Protein AF-A0A225UAW5-F1 (afdb_monomer)

Secondary structure (DSSP, 8-state):
--HHHHHHHHHHHHHHHHHHHHHHHHHTTS-B-EEEEEEEETTEEEEEEEB-SSGGG---TT-EEEEE-TTT-SS--EEEEB-S-TTT-SSEEEEEEE--SHHHHHHHHHHHHHHHTTEEPPBEEEEEES---GGGGG-SEEEEEEEGGGGHHHHHHHHHHHHHHHTT----SEEEEEEEES-HHHHHHHHHHHHHHHHH-TT-SSEEEEEEE-SPPPHHHHHSPP-HHHHTT---TT--EE-TTT-SSPPB-B--TT-SHHHHHHHHHHHHHHHHHHHHHHHHGGG--

InterPro domains:
  IPR000778 Cytochrome b245, heavy chain [PR00466] (121-134)
  IPR000778 Cytochrome b245, heavy chain [PR00466] (144-161)
  IPR013112 FAD-binding 8 [PF08022] (34-131)
  IPR013121 Ferric reductase, NAD binding domain [PF08030] (139-229)
  IPR017927 FAD-binding domain, ferredoxin reductase-type [PS51384] (27-135)
  IPR017938 Riboflavin synthase-like beta-barrel [SSF63380] (32-110)
  IPR039261 Ferredoxin-NADP reductase (FNR), nucleotide-binding domain [G3DSA:3.40.50.80] (123-269)
  IPR039261 Ferredoxin-NADP reductase (FNR), nucleotide-binding domain [SSF52343] (137-222)
  IPR050369 Respiratory burst oxidase/Ferric reductase [PTHR11972] (2-221)

Nearest PDB structures (foldseek):
  8cap-assembly4_E  TM=7.754E-01  e=1.809E-13  Cylindrospermum stagnale
  2ok7-assembly1_B  TM=6.925E-01  e=7.237E-08  Plasmodium falciparum 3D7
  2ok7-assembly1_A  TM=6.548E-01  e=4.300E-08  Plasmodium falciparum 3D7
  3jqp-assembly4_A  TM=7.042E-01  e=9.665E-08  Plasmodium falciparum
  3jqp-assembly5_C  TM=6.847E-01  e=2.901E-07  Plasmodium falciparum

Sequence (289 aa):
MHYNPILSWIFPSVMLYTISRAISSSNGLTPISVRECTTLSNDVVKVVLSRSTAPAGNYKVGQFVYLNVPAISKLQWHAFTIASSPRNSPDTLTILLKSLGDWTEELVRYSDDCKTKSVLPVMYMDGYYGASLEMYEEYSTICLVGGGIGVTPLLSILQDLVARIWSGEPPRQKVYFIFSFRELSLLEEIHPVLMQIKEIDPHEEYFSLHFSLTRVPTKEMLDQPIDRERITGKTEALATKYDSKVTSRTPRSFTEPLRTRTSKVVMFGASFLVTLIVVVLVKYGNKSA

Foldseek 3Di:
DPPVVVLVVCLVVLLVVLLVCLLQVVQQPFWWDWQDWDDLDLWKIKTKTWADLPPQRDDAQFWWKWKDFVVLPPPDTDIFTWQAACLLPRTITMTMGTHDDDSSNVSSVVSVVCVVVLADGTMGIGDGDDDHPCCVVVDQEDEAAAEASRCRSVNNVLNVLLSCVVVVDDQRHAYHYAYEYADVSVVLQCVLSVVSVCVSCVPSPRYHYHYHHPHDDDPVSVPDDRPVCVSVPVHPNRHPHHPVVRDPHDHDHRGSPQPDPVSSVVSSVVSSVVSVVVSCCVVCVVVPD

Solvent-accessible surface area (backbone atoms only — not comparable to full-atom values): 16017 Å² total; per-residue (Å²): 139,71,66,71,66,51,52,66,67,46,45,63,57,52,40,52,48,49,39,51,49,52,55,51,52,62,34,55,69,53,39,34,29,64,78,43,64,45,70,63,46,100,46,32,37,40,38,30,37,33,27,29,75,51,80,53,31,64,68,54,38,42,20,27,33,31,42,28,39,57,91,83,33,81,82,57,69,47,79,44,44,30,27,43,15,55,78,63,32,60,48,43,46,32,35,65,46,63,49,83,47,72,72,42,47,50,48,52,56,51,36,53,52,26,57,77,68,43,32,35,74,64,33,27,49,38,60,83,38,77,67,66,52,65,69,64,74,81,43,62,61,50,75,46,79,25,51,54,73,64,29,31,38,53,43,3,48,52,38,34,55,51,40,42,40,77,72,70,44,77,90,74,46,37,37,37,39,38,42,36,34,64,58,67,49,60,54,57,69,46,42,58,59,53,52,54,47,46,71,77,38,76,81,49,83,39,55,46,81,44,79,42,77,78,45,88,78,53,69,70,68,70,69,52,76,80,64,59,53,63,61,70,65,50,67,86,81,68,43,89,43,61,54,66,90,79,51,92,69,76,57,36,57,38,54,41,81,60,73,49,72,64,53,42,50,51,51,50,52,51,36,48,50,52,47,50,50,53,50,49,44,69,72,54,59,76,74,80,122

Radius of gyration: 22.89 Å; Cα contacts (8 Å, |Δi|>4): 471; chains: 1; bounding box: 46×49×73 Å

Mean predicted aligned error: 8.05 Å

Organism: NCBI:txid4795

pLDDT: mean 85.58, std 10.63, range [39.78, 96.94]

Structure (mmCIF, N/CA/C/O backbone):
data_AF-A0A225UAW5-F1
#
_entry.id   AF-A0A225UAW5-F1
#
loop_
_atom_site.group_PDB
_atom_site.id
_atom_site.type_symbol
_atom_site.label_atom_id
_atom_site.label_alt_id
_atom_site.label_comp_id
_atom_site.label_asym_id
_atom_site.label_entity_id
_atom_site.label_seq_id
_atom_site.pdbx_PDB_ins_code
_atom_site.Cartn_x
_atom_site.Cartn_y
_atom_site.Cartn_z
_atom_site.occupancy
_atom_site.B_iso_or_equiv
_atom_site.auth_seq_id
_atom_site.auth_comp_id
_atom_site.auth_asym_id
_atom_site.auth_atom_id
_atom_site.pdbx_PDB_model_num
ATOM 1 N N . MET A 1 1 ? 7.267 13.941 -49.027 1.00 50.69 1 MET A N 1
ATOM 2 C CA . MET A 1 1 ? 7.244 15.307 -48.446 1.00 50.69 1 MET A CA 1
ATOM 3 C C . MET A 1 1 ? 6.304 15.472 -47.230 1.00 50.69 1 MET A C 1
ATOM 5 O O . MET A 1 1 ? 6.091 16.599 -46.808 1.00 50.69 1 MET A O 1
ATOM 9 N N . HIS A 1 2 ? 5.822 14.402 -46.571 1.00 55.50 2 HIS A N 1
ATOM 10 C CA . HIS A 1 2 ? 4.878 14.511 -45.432 1.00 55.50 2 HIS A CA 1
ATOM 11 C C . HIS A 1 2 ? 5.481 14.235 -44.039 1.00 55.50 2 HIS A C 1
ATOM 13 O O . HIS A 1 2 ? 4.753 14.214 -43.054 1.00 55.50 2 HIS A O 1
ATOM 19 N N . TYR A 1 3 ? 6.799 14.035 -43.925 1.00 61.75 3 TYR A N 1
ATOM 20 C CA . TYR A 1 3 ? 7.425 13.634 -42.654 1.00 61.75 3 TYR A CA 1
ATOM 21 C C . TYR A 1 3 ? 7.586 14.798 -41.656 1.00 61.75 3 TYR A C 1
ATOM 23 O O . TYR A 1 3 ? 7.443 14.622 -40.450 1.00 61.75 3 TYR A O 1
ATOM 31 N N . ASN A 1 4 ? 7.819 16.018 -42.155 1.00 68.69 4 ASN A N 1
ATOM 32 C CA . ASN A 1 4 ? 8.059 17.193 -41.308 1.00 68.69 4 ASN A CA 1
ATOM 33 C C . ASN A 1 4 ? 6.844 17.630 -40.463 1.00 68.69 4 ASN A C 1
ATOM 35 O O . ASN A 1 4 ? 7.051 17.930 -39.289 1.00 68.69 4 ASN A O 1
ATOM 39 N N . PRO A 1 5 ? 5.599 17.644 -40.986 1.00 77.88 5 PRO A N 1
ATOM 40 C CA . PRO A 1 5 ? 4.424 17.963 -40.172 1.00 77.88 5 PRO A CA 1
ATOM 41 C C . PRO A 1 5 ? 4.166 16.930 -39.069 1.00 77.88 5 PRO A C 1
ATOM 43 O O . PRO A 1 5 ? 3.808 17.300 -37.957 1.00 77.88 5 PRO A O 1
ATOM 46 N N . ILE A 1 6 ? 4.383 15.640 -39.354 1.00 82.31 6 ILE A N 1
ATOM 47 C CA . ILE A 1 6 ? 4.141 14.542 -38.403 1.00 82.31 6 ILE A CA 1
ATOM 48 C C . ILE A 1 6 ? 5.046 14.672 -37.171 1.00 82.31 6 ILE A C 1
ATOM 50 O O . ILE A 1 6 ? 4.579 14.506 -36.045 1.00 82.31 6 ILE A O 1
ATOM 54 N N . LEU A 1 7 ? 6.316 15.044 -37.361 1.00 78.69 7 LEU A N 1
ATOM 55 C CA . LEU A 1 7 ? 7.250 15.267 -36.251 1.00 78.69 7 LEU A CA 1
ATOM 56 C C . LEU A 1 7 ? 6.768 16.363 -35.290 1.00 78.69 7 LEU A C 1
ATOM 58 O O . LEU A 1 7 ? 6.918 16.218 -34.079 1.00 78.69 7 LEU A O 1
ATOM 62 N N . SER A 1 8 ? 6.144 17.425 -35.806 1.00 80.00 8 SER A N 1
ATOM 63 C CA . SER A 1 8 ? 5.579 18.495 -34.977 1.00 80.00 8 SER A CA 1
ATOM 64 C C . SER A 1 8 ? 4.392 18.033 -34.124 1.00 80.00 8 SER A C 1
ATOM 66 O O . SER A 1 8 ? 4.244 18.513 -33.005 1.00 80.00 8 SER A O 1
ATOM 68 N N . TRP A 1 9 ? 3.587 17.080 -34.604 1.00 84.12 9 TRP A N 1
ATOM 69 C CA . TRP A 1 9 ? 2.460 16.512 -33.848 1.00 84.12 9 TRP A CA 1
ATOM 70 C C . TRP A 1 9 ? 2.888 15.458 -32.822 1.00 84.12 9 TRP A C 1
ATOM 72 O O . TRP A 1 9 ? 2.303 15.358 -31.744 1.00 84.12 9 TRP A O 1
ATOM 82 N N . ILE A 1 10 ? 3.921 14.676 -33.137 1.00 85.56 10 ILE A N 1
ATOM 83 C CA . ILE A 1 10 ? 4.429 13.619 -32.253 1.00 85.56 10 ILE A CA 1
ATOM 84 C C . ILE A 1 10 ? 5.279 14.200 -31.116 1.00 85.56 10 ILE A C 1
ATOM 86 O O . ILE A 1 10 ? 5.277 13.650 -30.014 1.00 85.56 10 ILE A O 1
ATOM 90 N N . PHE A 1 11 ? 5.973 15.320 -31.346 1.00 84.12 11 PHE A N 1
ATOM 91 C CA . PHE A 1 11 ? 6.906 15.897 -30.376 1.00 84.12 11 PHE A CA 1
ATOM 92 C C . PHE A 1 11 ? 6.302 16.145 -28.982 1.00 84.12 11 PHE A C 1
ATOM 94 O O . PHE A 1 11 ? 6.891 15.650 -28.020 1.00 84.12 11 PHE A O 1
ATOM 101 N N . PRO A 1 12 ? 5.142 16.817 -28.819 1.00 85.75 12 PRO A N 1
ATOM 102 C CA . PRO A 1 12 ? 4.558 17.023 -27.492 1.00 85.75 12 PRO A CA 1
ATOM 103 C C . PRO A 1 12 ? 4.245 15.706 -26.773 1.00 85.75 12 PRO A C 1
ATOM 105 O O . PRO A 1 12 ? 4.510 15.578 -25.581 1.00 85.75 12 PRO A O 1
ATOM 108 N N . SER A 1 13 ? 3.746 14.705 -27.503 1.00 87.81 13 SER A N 1
ATOM 109 C CA . SER A 1 13 ? 3.404 13.390 -26.948 1.00 87.81 13 SER A CA 1
ATOM 110 C C . SER A 1 13 ? 4.647 12.620 -26.500 1.00 87.81 13 SER A C 1
ATOM 112 O O . SER A 1 13 ? 4.680 12.086 -25.393 1.00 87.81 13 SER A O 1
ATOM 114 N N . VAL A 1 14 ? 5.702 12.609 -27.322 1.00 85.25 14 VAL A N 1
ATOM 115 C CA . VAL A 1 14 ? 6.984 11.979 -26.968 1.00 85.25 14 VAL A CA 1
ATOM 116 C C . VAL A 1 14 ? 7.631 12.703 -25.797 1.00 85.25 14 VAL A C 1
ATOM 118 O O . VAL A 1 14 ? 8.121 12.043 -24.891 1.00 85.25 14 VAL A O 1
ATOM 121 N N . MET A 1 15 ? 7.582 14.034 -25.765 1.00 84.19 15 MET A N 1
ATOM 122 C CA . MET A 1 15 ? 8.111 14.834 -24.660 1.00 84.19 15 MET A CA 1
ATOM 123 C C . MET A 1 15 ? 7.385 14.541 -23.341 1.00 84.19 15 MET A C 1
ATOM 125 O O . MET A 1 15 ? 8.023 14.340 -22.311 1.00 84.19 15 MET A O 1
ATOM 129 N N . LEU A 1 16 ? 6.052 14.479 -23.356 1.00 85.19 16 LEU A N 1
ATOM 130 C CA . LEU A 1 16 ? 5.272 14.116 -22.170 1.00 85.19 16 LEU A CA 1
ATOM 131 C C . LEU A 1 16 ? 5.587 12.689 -21.709 1.00 85.19 16 LEU A C 1
ATOM 133 O O . LEU A 1 16 ? 5.741 12.444 -20.510 1.00 85.19 16 LEU A O 1
ATOM 137 N N . TYR A 1 17 ? 5.740 11.758 -22.651 1.00 84.38 17 TYR A N 1
ATOM 138 C CA . TYR A 1 17 ? 6.109 10.381 -22.348 1.00 84.38 17 TYR A CA 1
ATOM 139 C C . TYR A 1 17 ? 7.523 10.267 -21.763 1.00 84.38 17 TYR A C 1
ATOM 141 O O . TYR A 1 17 ? 7.694 9.610 -20.738 1.00 84.38 17 TYR A O 1
ATOM 149 N N . THR A 1 18 ? 8.532 10.921 -22.349 1.00 82.69 18 THR A N 1
ATOM 150 C CA . THR A 1 18 ? 9.917 10.889 -21.846 1.00 82.69 18 THR A CA 1
ATOM 151 C C . THR A 1 18 ? 10.013 11.506 -20.462 1.00 82.69 18 THR A C 1
ATOM 153 O O . THR A 1 18 ? 10.643 10.914 -19.591 1.00 82.69 18 THR A O 1
ATOM 156 N N . ILE A 1 19 ? 9.324 12.624 -20.218 1.00 82.00 19 ILE A N 1
ATOM 157 C CA . ILE A 1 19 ? 9.215 13.231 -18.887 1.00 82.00 19 ILE A CA 1
ATOM 158 C C . ILE A 1 19 ? 8.578 12.248 -17.896 1.00 82.00 19 ILE A C 1
ATOM 160 O O . ILE A 1 19 ? 9.137 12.006 -16.828 1.00 82.00 19 ILE A O 1
ATOM 164 N N . SER A 1 20 ? 7.437 11.648 -18.247 1.00 79.31 20 SER A N 1
ATOM 165 C CA . SER A 1 20 ? 6.748 10.673 -17.389 1.00 79.31 20 SER A CA 1
ATOM 166 C C . SER A 1 20 ? 7.638 9.470 -17.059 1.00 79.31 20 SER A C 1
ATOM 168 O O . SER A 1 20 ? 7.732 9.066 -15.898 1.00 79.31 20 SER A O 1
ATOM 170 N N . ARG A 1 21 ? 8.336 8.919 -18.060 1.00 80.00 21 ARG A N 1
ATOM 171 C CA . ARG A 1 21 ? 9.266 7.796 -17.882 1.00 80.00 21 ARG A CA 1
ATOM 172 C C . ARG A 1 21 ? 10.494 8.184 -17.071 1.00 80.00 21 ARG A C 1
ATOM 174 O O . ARG A 1 21 ? 10.923 7.385 -16.249 1.00 80.00 21 ARG A O 1
ATOM 181 N N . ALA A 1 22 ? 11.041 9.381 -17.267 1.00 76.56 22 ALA A N 1
ATOM 182 C CA . ALA A 1 22 ? 12.187 9.864 -16.506 1.00 76.56 22 ALA A CA 1
ATOM 183 C C . ALA A 1 22 ? 11.833 10.010 -15.019 1.00 76.56 22 ALA A C 1
ATOM 185 O O . ALA A 1 22 ? 12.584 9.536 -14.173 1.00 76.56 22 ALA A O 1
ATOM 186 N N . ILE A 1 23 ? 10.658 10.572 -14.706 1.00 74.06 23 ILE A N 1
ATOM 187 C CA . ILE A 1 23 ? 10.143 10.678 -13.331 1.00 74.06 23 ILE A CA 1
ATOM 188 C C . ILE A 1 23 ? 10.000 9.293 -12.694 1.00 74.06 23 ILE A C 1
ATOM 190 O O . ILE A 1 23 ? 10.572 9.044 -11.636 1.00 74.06 23 ILE A O 1
ATOM 194 N N . SER A 1 24 ? 9.283 8.380 -13.353 1.00 70.62 24 SER A N 1
ATOM 195 C CA . SER A 1 24 ? 9.051 7.034 -12.813 1.00 70.62 24 SER A CA 1
ATOM 196 C C . SER A 1 24 ? 10.357 6.239 -12.679 1.00 70.62 24 SER A C 1
ATOM 198 O O . SER A 1 24 ? 10.612 5.597 -11.661 1.00 70.62 24 SER A O 1
ATOM 200 N N . SER A 1 25 ? 11.265 6.361 -13.654 1.00 72.44 25 SER A N 1
ATOM 201 C CA . SER A 1 25 ? 12.577 5.717 -13.594 1.00 72.44 25 SER A CA 1
ATOM 202 C C . SER A 1 25 ? 13.436 6.244 -12.452 1.00 72.44 25 SER A C 1
ATOM 204 O O . SER A 1 25 ? 14.174 5.444 -11.890 1.00 72.44 25 SER A O 1
ATOM 206 N N . SER A 1 26 ? 13.375 7.538 -12.111 1.00 70.88 26 SER A N 1
ATOM 207 C CA . SER A 1 26 ? 14.087 8.093 -10.952 1.00 70.88 26 SER A CA 1
ATOM 208 C C . SER A 1 26 ? 13.588 7.501 -9.635 1.00 70.88 26 SER A C 1
ATOM 210 O O . SER A 1 26 ? 14.389 7.270 -8.729 1.00 70.88 26 SER A O 1
ATOM 212 N N . ASN A 1 27 ? 12.291 7.209 -9.550 1.00 67.81 27 ASN A N 1
ATOM 213 C CA . ASN A 1 27 ? 11.655 6.639 -8.365 1.00 67.81 27 ASN A CA 1
ATOM 214 C C . ASN A 1 27 ? 12.004 5.154 -8.182 1.00 67.81 27 ASN A C 1
ATOM 216 O O . ASN A 1 27 ? 12.236 4.709 -7.062 1.00 67.81 27 ASN A O 1
ATOM 220 N N . GLY A 1 28 ? 12.195 4.419 -9.280 1.00 69.94 28 GLY A N 1
ATOM 221 C CA . GLY A 1 28 ? 12.588 3.008 -9.267 1.00 69.94 28 GLY A CA 1
ATOM 222 C C . GLY A 1 28 ? 14.089 2.703 -9.192 1.00 69.94 28 GLY A C 1
ATOM 223 O O . GLY A 1 28 ? 14.484 1.574 -9.476 1.00 69.94 28 GLY A O 1
ATOM 224 N N . LEU A 1 29 ? 14.962 3.659 -8.845 1.00 75.25 29 LEU A N 1
ATOM 225 C CA . LEU A 1 29 ? 16.414 3.404 -8.825 1.00 75.25 29 LEU A CA 1
ATOM 226 C C . LEU A 1 29 ? 16.887 2.659 -7.573 1.00 75.25 29 LEU A C 1
ATOM 228 O O . LEU A 1 29 ? 17.857 1.901 -7.640 1.00 75.25 29 LEU A O 1
ATOM 232 N N . THR A 1 30 ? 16.264 2.871 -6.420 1.00 83.81 30 THR A N 1
ATOM 233 C CA . THR A 1 30 ? 16.745 2.302 -5.153 1.00 83.81 30 THR A CA 1
ATOM 234 C C . THR A 1 30 ? 15.739 1.321 -4.572 1.00 83.81 30 THR A C 1
ATOM 236 O O . THR A 1 30 ? 14.560 1.669 -4.498 1.00 83.81 30 THR A O 1
ATOM 239 N N . PRO A 1 31 ? 16.183 0.131 -4.127 1.00 90.31 31 PRO A N 1
ATOM 240 C CA . PRO A 1 31 ? 15.296 -0.797 -3.447 1.00 90.31 31 PRO A CA 1
ATOM 241 C C . PRO A 1 31 ? 14.812 -0.193 -2.124 1.00 90.31 31 PRO A C 1
ATOM 243 O O . PRO A 1 31 ? 15.568 0.485 -1.416 1.00 90.31 31 PRO A O 1
ATOM 246 N N . ILE A 1 32 ? 13.549 -0.444 -1.799 1.00 91.44 32 ILE A N 1
ATOM 247 C CA . ILE A 1 32 ? 12.929 -0.001 -0.552 1.00 91.44 32 ILE A CA 1
ATOM 248 C C . ILE A 1 32 ? 13.199 -1.015 0.562 1.00 91.44 32 ILE A C 1
ATOM 250 O O . ILE A 1 32 ? 13.245 -2.221 0.327 1.00 91.44 32 ILE A O 1
ATOM 254 N N . SER A 1 33 ? 13.392 -0.524 1.786 1.00 91.38 33 SER A N 1
ATOM 255 C CA . SER A 1 33 ? 13.564 -1.382 2.958 1.00 91.38 33 SER A CA 1
ATOM 256 C C . SER A 1 33 ? 12.230 -2.013 3.369 1.00 91.38 33 SER A C 1
ATOM 258 O O . SER A 1 33 ? 11.321 -1.309 3.821 1.00 91.38 33 SER A O 1
ATOM 260 N N . VAL A 1 34 ? 12.125 -3.332 3.225 1.00 92.25 34 VAL A N 1
ATOM 261 C CA . VAL A 1 34 ? 10.963 -4.135 3.627 1.00 92.25 34 VAL A CA 1
ATOM 262 C C . VAL A 1 34 ? 11.104 -4.480 5.108 1.00 92.25 34 VAL A C 1
ATOM 264 O O . VAL A 1 34 ? 12.149 -4.958 5.540 1.00 92.25 34 VAL A O 1
ATOM 267 N N . ARG A 1 35 ? 10.072 -4.204 5.906 1.00 88.81 35 ARG A N 1
ATOM 268 C CA . ARG A 1 35 ? 10.017 -4.569 7.332 1.00 88.81 35 ARG A CA 1
ATOM 269 C C . ARG A 1 35 ? 9.331 -5.904 7.551 1.00 88.81 35 ARG A C 1
ATOM 271 O O . ARG A 1 35 ? 9.753 -6.665 8.410 1.00 88.81 35 ARG A O 1
ATOM 278 N N . GLU A 1 36 ? 8.295 -6.168 6.768 1.00 88.19 36 GLU A N 1
ATOM 279 C CA . GLU A 1 36 ? 7.489 -7.376 6.864 1.00 88.19 36 GLU A CA 1
ATOM 280 C C . GLU A 1 36 ? 6.934 -7.713 5.476 1.00 88.19 36 GLU A C 1
ATOM 282 O O . GLU A 1 36 ? 6.522 -6.818 4.733 1.00 88.19 36 GLU A O 1
ATOM 287 N N . CYS A 1 37 ? 6.928 -8.995 5.126 1.00 89.81 37 CYS A N 1
ATOM 288 C CA . CYS A 1 37 ? 6.224 -9.524 3.965 1.00 89.81 37 CYS A CA 1
ATOM 289 C C . CYS A 1 37 ? 5.648 -10.881 4.365 1.00 89.81 37 CYS A C 1
ATOM 291 O O . CYS A 1 37 ? 6.388 -11.859 4.462 1.00 89.81 37 CYS A O 1
ATOM 293 N N . THR A 1 38 ? 4.348 -10.913 4.638 1.00 88.00 38 THR A N 1
ATOM 294 C CA . THR A 1 38 ? 3.680 -12.070 5.238 1.00 88.00 38 THR A CA 1
ATOM 295 C C . THR A 1 38 ? 2.417 -12.398 4.460 1.00 88.00 38 THR A C 1
ATOM 297 O O . THR A 1 38 ? 1.591 -11.527 4.183 1.00 88.00 38 THR A O 1
ATOM 300 N N . THR A 1 39 ? 2.234 -13.669 4.131 1.00 89.19 39 THR A N 1
ATOM 301 C CA . THR A 1 39 ? 0.988 -14.212 3.587 1.00 89.19 39 THR A CA 1
ATOM 302 C C . THR A 1 39 ? -0.039 -14.358 4.713 1.00 89.19 39 THR A C 1
ATOM 304 O O . THR A 1 39 ? 0.165 -15.109 5.665 1.00 89.19 39 THR A O 1
ATOM 307 N N . LEU A 1 40 ? -1.140 -13.609 4.632 1.00 85.25 40 LEU A N 1
ATOM 308 C CA . LEU A 1 40 ? -2.232 -13.653 5.613 1.00 85.25 40 LEU A CA 1
ATOM 309 C C . LEU A 1 40 ? -3.187 -14.824 5.347 1.00 85.25 40 LEU A C 1
ATOM 311 O O . LEU A 1 40 ? -3.700 -15.448 6.268 1.00 85.25 40 LEU A O 1
ATOM 315 N N . SER A 1 41 ? -3.435 -15.107 4.073 1.00 83.25 41 SER A N 1
ATOM 316 C CA . SER A 1 41 ? -4.187 -16.262 3.578 1.00 83.25 41 SER A CA 1
ATOM 317 C C . SER A 1 41 ? -3.599 -16.703 2.241 1.00 83.25 41 SER A C 1
ATOM 319 O O . SER A 1 41 ? -2.715 -16.037 1.703 1.00 83.25 41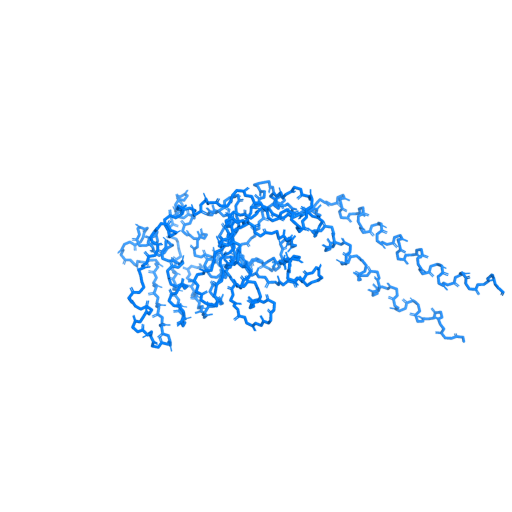 SER A O 1
ATOM 321 N N . ASN A 1 42 ? -4.136 -17.783 1.665 1.00 81.38 42 ASN A N 1
ATOM 322 C CA . ASN A 1 42 ? -3.739 -18.292 0.343 1.00 81.38 42 ASN A CA 1
ATOM 323 C C . ASN A 1 42 ? -3.810 -17.242 -0.784 1.00 81.38 42 ASN A C 1
ATOM 325 O O . ASN A 1 42 ? -3.274 -17.455 -1.865 1.00 81.38 42 ASN A O 1
ATOM 329 N N . ASP A 1 43 ? -4.509 -16.134 -0.560 1.00 88.00 43 ASP A N 1
ATOM 330 C CA . ASP A 1 43 ? -4.804 -15.114 -1.552 1.00 88.00 43 ASP A CA 1
ATOM 331 C C . ASP A 1 43 ? -4.572 -13.679 -1.064 1.00 88.00 43 ASP A C 1
ATOM 333 O O . ASP A 1 43 ? -4.864 -12.755 -1.817 1.00 88.00 43 ASP A O 1
ATOM 337 N N . VAL A 1 44 ? -4.068 -13.451 0.154 1.00 90.62 44 VAL A N 1
ATOM 338 C CA . VAL A 1 44 ? -3.803 -12.098 0.672 1.00 90.62 44 VAL A CA 1
ATOM 339 C C . VAL A 1 44 ? -2.396 -12.019 1.245 1.00 90.62 44 VAL A C 1
ATOM 341 O O . VAL A 1 44 ? -2.007 -12.836 2.077 1.00 90.62 44 VAL A O 1
ATOM 344 N N . VAL A 1 45 ? -1.651 -10.990 0.844 1.00 92.50 45 VAL A N 1
ATOM 345 C CA . VAL A 1 45 ? -0.310 -10.683 1.355 1.00 92.50 45 VAL A CA 1
ATOM 346 C C . VAL A 1 45 ? -0.320 -9.311 2.013 1.00 92.50 45 VAL A C 1
ATOM 348 O O . VAL A 1 45 ? -0.889 -8.347 1.492 1.00 92.50 45 VAL A O 1
ATOM 351 N N . LYS A 1 46 ? 0.344 -9.225 3.159 1.00 93.38 46 LYS A N 1
ATOM 352 C CA . LYS A 1 46 ? 0.672 -7.987 3.850 1.00 93.38 46 LYS A CA 1
ATOM 353 C C . LYS A 1 46 ? 2.128 -7.644 3.590 1.00 93.38 46 LYS A C 1
ATOM 355 O O . LYS A 1 46 ? 3.016 -8.461 3.822 1.00 93.38 46 LYS A O 1
ATOM 360 N N . VAL A 1 47 ? 2.370 -6.415 3.158 1.00 94.19 47 VAL A N 1
ATOM 361 C CA . VAL A 1 47 ? 3.716 -5.880 2.959 1.00 94.19 47 VAL A CA 1
ATOM 362 C C . VAL A 1 47 ? 3.854 -4.595 3.761 1.00 94.19 47 VAL A C 1
ATOM 364 O O . VAL A 1 47 ? 3.088 -3.652 3.566 1.00 94.19 47 VAL A O 1
ATOM 367 N N . VAL A 1 48 ? 4.840 -4.540 4.652 1.00 93.88 48 VAL A N 1
ATOM 368 C CA . VAL A 1 48 ? 5.180 -3.343 5.428 1.00 93.88 48 VAL A CA 1
ATOM 369 C C . VAL A 1 48 ? 6.505 -2.798 4.923 1.00 93.88 48 VAL A C 1
ATOM 371 O O . VAL A 1 48 ? 7.538 -3.471 4.964 1.00 93.88 48 VAL A O 1
ATOM 374 N N . LEU A 1 49 ? 6.481 -1.562 4.440 1.00 94.31 49 LEU A N 1
ATOM 375 C CA . LEU A 1 49 ? 7.619 -0.889 3.828 1.00 94.31 49 LEU A CA 1
ATOM 376 C C . LEU A 1 49 ? 8.071 0.287 4.690 1.00 94.31 49 LEU A C 1
ATOM 378 O O . LEU A 1 49 ? 7.257 0.991 5.286 1.00 94.31 49 LEU A O 1
ATOM 382 N N . SER A 1 50 ? 9.379 0.525 4.737 1.00 93.12 50 SER A N 1
ATOM 383 C CA . SER A 1 50 ? 9.945 1.671 5.452 1.00 93.12 50 SER A CA 1
ATOM 384 C C . SER A 1 50 ? 9.822 2.937 4.614 1.00 93.12 50 SER A C 1
ATOM 386 O O . SER A 1 50 ? 10.217 2.965 3.445 1.00 93.12 50 SER A O 1
ATOM 388 N N . ARG A 1 51 ? 9.389 4.027 5.239 1.00 91.69 51 ARG A N 1
ATOM 389 C CA . ARG A 1 51 ? 9.342 5.364 4.641 1.00 91.69 51 ARG A CA 1
ATOM 390 C C . ARG A 1 51 ? 10.136 6.356 5.478 1.00 91.69 51 ARG A C 1
ATOM 392 O O . ARG A 1 51 ? 10.418 6.134 6.652 1.00 91.69 51 ARG A O 1
ATOM 399 N N . SER A 1 52 ? 10.540 7.456 4.861 1.00 90.00 52 SER A N 1
ATOM 400 C CA . SER A 1 52 ? 11.193 8.542 5.583 1.00 90.00 52 SER A CA 1
ATOM 401 C C . SER A 1 52 ? 10.189 9.330 6.424 1.00 90.00 52 SER A C 1
ATOM 403 O O . SER A 1 52 ? 9.083 9.626 5.974 1.00 90.00 52 SER A O 1
ATOM 405 N N . THR A 1 53 ? 10.610 9.724 7.623 1.00 87.88 53 THR A N 1
ATOM 406 C CA . THR A 1 53 ? 9.883 10.663 8.491 1.00 87.88 53 THR A CA 1
ATOM 407 C C . THR A 1 53 ? 10.027 12.115 8.026 1.00 87.88 53 THR A C 1
ATOM 409 O O . THR A 1 53 ? 9.291 12.992 8.473 1.00 87.88 53 THR A O 1
ATOM 412 N N . ALA A 1 54 ? 10.962 12.391 7.110 1.00 87.88 54 ALA A N 1
ATOM 413 C CA . ALA A 1 54 ? 11.104 13.702 6.496 1.00 87.88 54 ALA A CA 1
ATOM 414 C C . ALA A 1 54 ? 9.886 14.023 5.608 1.00 87.88 54 ALA A C 1
ATOM 416 O O . ALA A 1 54 ? 9.215 13.106 5.126 1.00 87.88 54 ALA A O 1
ATOM 417 N N . PRO A 1 55 ? 9.636 15.306 5.277 1.00 83.44 55 PRO A N 1
ATOM 418 C CA . PRO A 1 55 ? 8.493 15.692 4.451 1.00 83.44 55 PRO A CA 1
ATOM 419 C C . PRO A 1 55 ? 8.384 14.908 3.138 1.00 83.44 55 PRO A C 1
ATOM 421 O O . PRO A 1 55 ? 7.277 14.593 2.720 1.00 83.44 55 PRO A O 1
ATOM 424 N N . ALA A 1 56 ? 9.512 14.542 2.518 1.00 82.12 56 ALA A N 1
ATOM 425 C CA . ALA A 1 56 ? 9.561 13.762 1.279 1.00 82.12 56 ALA A CA 1
ATOM 426 C C . ALA A 1 56 ? 9.062 12.309 1.405 1.00 82.12 56 ALA A C 1
ATOM 428 O O . ALA A 1 56 ? 8.777 11.688 0.389 1.00 82.12 56 ALA A O 1
ATOM 429 N N . GLY A 1 57 ? 8.960 11.752 2.611 1.00 84.00 57 GLY A N 1
ATOM 430 C CA . GLY A 1 57 ? 8.379 10.428 2.845 1.00 84.00 57 GLY A CA 1
ATOM 431 C C . GLY A 1 57 ? 6.930 10.468 3.329 1.00 84.00 57 GLY A C 1
ATOM 432 O O . GLY A 1 57 ? 6.366 9.408 3.602 1.00 84.00 57 GLY A O 1
ATOM 433 N N . ASN A 1 58 ? 6.317 11.653 3.439 1.00 89.19 58 ASN A N 1
ATOM 434 C CA . ASN A 1 58 ? 4.941 11.789 3.907 1.00 89.19 58 ASN A CA 1
ATOM 435 C C . ASN A 1 58 ? 3.923 11.511 2.791 1.00 89.19 58 ASN A C 1
ATOM 437 O O . ASN A 1 58 ? 4.048 12.069 1.699 1.00 89.19 58 ASN A O 1
ATOM 441 N N . TYR A 1 59 ? 2.906 10.711 3.105 1.00 92.12 59 TYR A N 1
ATOM 442 C CA . TYR A 1 59 ? 1.761 10.414 2.244 1.00 92.12 59 TYR A CA 1
ATOM 443 C C . TYR A 1 59 ? 0.468 10.876 2.900 1.00 92.12 59 TYR A C 1
ATOM 445 O O . TYR A 1 59 ? 0.452 11.235 4.077 1.00 92.12 59 TYR A O 1
ATOM 453 N N . LYS A 1 60 ? -0.611 10.860 2.127 1.00 92.62 60 LYS A N 1
ATOM 454 C CA . LYS A 1 60 ? -1.956 11.177 2.596 1.00 92.62 60 LYS A CA 1
ATOM 455 C C . LYS A 1 60 ? -2.844 9.943 2.581 1.00 92.62 60 LYS A C 1
ATOM 457 O O . LYS A 1 60 ? -2.650 9.036 1.770 1.00 92.62 60 LYS A O 1
ATOM 462 N N . VAL A 1 61 ? -3.833 9.929 3.467 1.00 93.19 61 VAL A N 1
ATOM 463 C CA . VAL A 1 61 ? -4.834 8.860 3.548 1.00 93.19 61 VAL A CA 1
ATOM 464 C C . VAL A 1 61 ? -5.512 8.674 2.186 1.00 93.19 61 VAL A C 1
ATOM 466 O O . VAL A 1 61 ? -5.878 9.646 1.522 1.00 93.19 61 VAL A O 1
ATOM 469 N N . GLY A 1 62 ? -5.649 7.419 1.753 1.00 90.12 62 GLY A N 1
ATOM 470 C CA . GLY A 1 62 ? -6.252 7.057 0.465 1.00 90.12 62 GLY A CA 1
ATOM 471 C C . GLY A 1 62 ? -5.311 7.062 -0.743 1.00 90.12 62 GLY A C 1
ATOM 472 O O . GLY A 1 62 ? -5.711 6.616 -1.818 1.00 90.12 62 GLY A O 1
ATOM 473 N N . GLN A 1 63 ? -4.062 7.510 -0.587 1.00 94.56 63 GLN A N 1
ATOM 474 C CA . GLN A 1 63 ? -3.067 7.410 -1.654 1.00 94.56 63 GLN A CA 1
ATOM 475 C C . GLN A 1 63 ? -2.612 5.966 -1.893 1.00 94.56 63 GLN A C 1
ATOM 477 O O . GLN A 1 63 ? -2.740 5.079 -1.045 1.00 94.56 63 GLN A O 1
ATOM 482 N N . PHE A 1 64 ? -2.049 5.738 -3.075 1.00 94.75 64 PHE A N 1
ATOM 483 C CA . PHE A 1 64 ? -1.516 4.451 -3.502 1.00 94.75 64 PHE A CA 1
ATOM 484 C C . PHE A 1 64 ? -0.076 4.588 -4.005 1.00 94.75 64 PHE A C 1
ATOM 486 O O . PHE A 1 64 ? 0.408 5.686 -4.297 1.00 94.75 64 PHE A O 1
ATOM 493 N N . VAL A 1 65 ? 0.618 3.460 -4.106 1.00 94.38 65 VAL A N 1
ATOM 494 C CA . VAL A 1 65 ? 1.983 3.361 -4.638 1.00 94.38 65 VAL A CA 1
ATOM 495 C C . VAL A 1 65 ? 2.043 2.290 -5.714 1.00 94.38 65 VAL A C 1
ATOM 497 O O . VAL A 1 65 ? 1.249 1.353 -5.705 1.00 94.38 65 VAL A O 1
ATOM 500 N N . TYR A 1 66 ? 2.990 2.409 -6.633 1.00 94.25 66 TYR A N 1
ATOM 501 C CA . TYR A 1 66 ? 3.372 1.320 -7.515 1.00 94.25 66 TYR A CA 1
ATOM 502 C C . TYR A 1 66 ? 4.495 0.513 -6.879 1.00 94.25 66 TYR A C 1
ATOM 504 O O . TYR A 1 66 ? 5.491 1.070 -6.418 1.00 94.25 66 TYR A O 1
ATOM 512 N N . LEU A 1 67 ? 4.344 -0.803 -6.890 1.00 94.56 67 LEU A N 1
A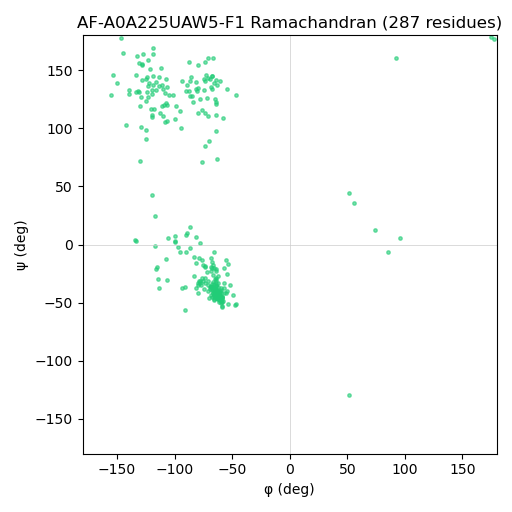TOM 513 C CA . LEU A 1 67 ? 5.326 -1.751 -6.394 1.00 94.56 67 LEU A CA 1
ATOM 514 C C . LEU A 1 67 ? 5.918 -2.536 -7.564 1.00 94.56 67 LEU A C 1
ATOM 516 O O . LEU A 1 67 ? 5.195 -2.983 -8.458 1.00 94.56 67 LEU A O 1
ATOM 520 N N . ASN A 1 68 ? 7.231 -2.728 -7.533 1.00 93.94 68 ASN A N 1
ATOM 521 C CA . ASN A 1 68 ? 7.955 -3.632 -8.412 1.00 93.94 68 ASN A CA 1
ATOM 522 C C . ASN A 1 68 ? 8.741 -4.645 -7.574 1.00 93.94 68 ASN A C 1
ATOM 524 O O . ASN A 1 68 ? 9.389 -4.294 -6.587 1.00 93.94 68 ASN A O 1
ATOM 528 N N . VAL A 1 69 ? 8.687 -5.909 -7.991 1.00 93.94 69 VAL A N 1
ATOM 529 C CA . VAL A 1 69 ? 9.402 -7.022 -7.360 1.00 93.94 69 VAL A CA 1
ATOM 530 C C . VAL A 1 69 ? 10.243 -7.695 -8.448 1.00 93.94 69 VAL A C 1
ATOM 532 O O . VAL A 1 69 ? 9.707 -8.487 -9.225 1.00 93.94 69 VAL A O 1
ATOM 535 N N . PRO A 1 70 ? 11.551 -7.391 -8.551 1.00 91.81 70 PRO A N 1
ATOM 536 C CA . PRO A 1 70 ? 12.376 -7.835 -9.675 1.00 91.81 70 PRO A CA 1
ATOM 537 C C . PRO A 1 70 ? 12.556 -9.349 -9.783 1.00 91.81 70 PRO A C 1
ATOM 539 O O . PRO A 1 70 ? 12.911 -9.825 -10.859 1.00 91.81 70 PRO A O 1
ATOM 542 N N . ALA A 1 71 ? 12.349 -10.083 -8.682 1.00 91.25 71 ALA A N 1
ATOM 543 C CA . ALA A 1 71 ? 12.364 -11.544 -8.667 1.00 91.25 71 ALA A CA 1
ATOM 544 C C . ALA A 1 71 ? 11.221 -12.147 -9.504 1.00 91.25 71 ALA A C 1
ATOM 546 O O . ALA A 1 71 ? 11.404 -13.205 -10.090 1.00 91.25 71 ALA A O 1
ATOM 547 N N . ILE A 1 72 ? 10.093 -11.435 -9.593 1.00 92.81 72 ILE A N 1
ATOM 548 C CA . ILE A 1 72 ? 8.914 -11.790 -10.393 1.00 92.81 72 ILE A CA 1
ATOM 549 C C . ILE A 1 72 ? 9.051 -11.162 -11.782 1.00 92.81 72 ILE A C 1
ATOM 551 O O . ILE A 1 72 ? 9.049 -11.828 -12.812 1.00 92.81 72 ILE A O 1
ATOM 555 N N . SER A 1 73 ? 9.221 -9.836 -11.824 1.00 91.81 73 SER A N 1
ATOM 556 C CA . SER A 1 73 ? 9.338 -9.094 -13.075 1.00 91.81 73 SER A CA 1
ATOM 557 C C . SER A 1 73 ? 10.101 -7.791 -12.895 1.00 91.81 73 SER A C 1
ATOM 559 O O . SER A 1 73 ? 9.773 -6.951 -12.058 1.00 91.81 73 SER A O 1
ATOM 561 N N . LYS A 1 74 ? 11.111 -7.579 -13.741 1.00 88.69 74 LYS A N 1
ATOM 562 C CA . LYS A 1 74 ? 11.951 -6.369 -13.720 1.00 88.69 74 LYS A CA 1
ATOM 563 C C . LYS A 1 74 ? 11.263 -5.134 -14.305 1.00 88.69 74 LYS A C 1
ATOM 565 O O . LYS A 1 74 ? 11.745 -4.026 -14.102 1.00 88.69 74 LYS A O 1
ATOM 570 N N . LEU A 1 75 ? 10.191 -5.325 -15.075 1.00 87.25 75 LEU A N 1
ATOM 571 C CA . LEU A 1 75 ? 9.551 -4.256 -15.849 1.00 87.25 75 LEU A CA 1
ATOM 572 C C . LEU A 1 75 ? 8.125 -3.943 -15.392 1.00 87.25 75 LEU A C 1
ATOM 574 O O . LEU A 1 75 ? 7.618 -2.871 -15.716 1.00 87.25 75 LEU A O 1
ATOM 578 N N . GLN A 1 76 ? 7.469 -4.853 -14.670 1.00 91.06 76 GLN A N 1
ATOM 579 C CA . GLN A 1 76 ? 6.080 -4.671 -14.256 1.00 91.06 76 GLN A CA 1
ATOM 580 C C . GLN A 1 76 ? 5.977 -3.908 -12.938 1.00 91.06 76 GLN A C 1
ATOM 582 O O . GLN A 1 76 ? 6.643 -4.230 -11.956 1.00 91.06 76 GLN A O 1
ATOM 587 N N . TRP A 1 77 ? 5.109 -2.903 -12.932 1.00 92.25 77 TRP A N 1
ATOM 588 C CA . TRP A 1 77 ? 4.801 -2.067 -11.781 1.00 92.25 77 TRP A CA 1
ATOM 589 C C . TRP A 1 77 ? 3.301 -2.147 -11.527 1.00 92.25 77 TRP A C 1
ATOM 591 O O . TRP A 1 77 ? 2.514 -1.902 -12.442 1.00 92.25 77 TRP A O 1
ATOM 601 N N . HIS A 1 78 ? 2.907 -2.475 -10.300 1.00 94.31 78 HIS A N 1
ATOM 602 C CA . HIS A 1 78 ? 1.505 -2.681 -9.935 1.00 94.31 78 HIS A CA 1
ATOM 603 C C . HIS A 1 78 ? 1.078 -1.706 -8.845 1.00 94.31 78 HIS A C 1
ATOM 605 O O . HIS A 1 78 ? 1.795 -1.524 -7.865 1.00 94.31 78 HIS A O 1
ATOM 611 N N . ALA A 1 79 ? -0.076 -1.068 -9.033 1.00 94.75 79 ALA A N 1
ATOM 612 C CA . ALA A 1 79 ? -0.614 -0.086 -8.101 1.00 94.75 79 ALA A CA 1
ATOM 613 C C . ALA A 1 79 ? -1.320 -0.761 -6.919 1.00 94.75 79 ALA A C 1
ATOM 615 O O . ALA A 1 79 ? -2.182 -1.617 -7.120 1.00 94.75 79 ALA A O 1
ATOM 616 N N . PHE A 1 80 ? -1.013 -0.314 -5.702 1.00 96.19 80 PHE A N 1
ATOM 617 C CA . PHE A 1 80 ? -1.656 -0.765 -4.473 1.00 96.19 80 PHE A CA 1
ATOM 618 C C . PHE A 1 80 ? -1.906 0.393 -3.512 1.00 96.19 80 PHE A C 1
ATOM 620 O O . PHE A 1 80 ? -1.022 1.212 -3.248 1.00 96.19 80 PHE A O 1
ATOM 627 N N . THR A 1 81 ? -3.122 0.448 -2.976 1.00 95.50 81 THR A N 1
ATOM 628 C CA . THR A 1 81 ? -3.530 1.448 -1.987 1.00 95.50 81 THR A CA 1
ATOM 629 C C . THR A 1 81 ? -2.819 1.223 -0.659 1.00 95.50 81 THR A C 1
ATOM 631 O O . THR A 1 81 ? -2.617 0.084 -0.235 1.00 95.50 81 THR A O 1
ATOM 634 N N . ILE A 1 82 ? -2.455 2.313 0.013 1.00 95.81 82 ILE A N 1
ATOM 635 C CA . ILE A 1 82 ? -1.845 2.255 1.340 1.00 95.81 82 ILE A CA 1
ATOM 636 C C . ILE A 1 82 ? -2.945 1.993 2.374 1.00 95.81 82 ILE A C 1
ATOM 638 O O . ILE A 1 82 ? -3.936 2.719 2.441 1.00 95.81 82 ILE A O 1
ATOM 642 N N . ALA A 1 83 ? -2.765 0.942 3.169 1.00 94.75 83 ALA A N 1
ATOM 643 C CA . ALA A 1 83 ? -3.694 0.496 4.206 1.00 94.75 83 ALA A CA 1
ATOM 644 C C . ALA A 1 83 ? -3.532 1.264 5.523 1.00 94.75 83 ALA A C 1
ATOM 646 O O . ALA A 1 83 ? -4.466 1.351 6.313 1.00 94.75 83 ALA A O 1
ATOM 647 N N . SER A 1 84 ? -2.326 1.775 5.779 1.00 94.06 84 SER A N 1
ATOM 648 C CA . SER A 1 84 ? -1.977 2.446 7.029 1.00 94.06 84 SER A CA 1
ATOM 649 C C . SER A 1 84 ? -2.292 3.942 7.008 1.00 94.06 84 SER A C 1
ATOM 651 O O . SER A 1 84 ? -2.334 4.551 5.937 1.00 94.06 84 SER A O 1
ATOM 653 N N . SER A 1 85 ? -2.459 4.558 8.182 1.00 93.25 85 SER A N 1
ATOM 654 C CA . SER A 1 85 ? -2.435 6.025 8.322 1.00 93.25 85 SER A CA 1
ATOM 655 C C . SER A 1 85 ? -1.000 6.548 8.514 1.00 93.25 85 SER A C 1
ATOM 657 O O . SER A 1 85 ? -0.225 5.950 9.272 1.00 93.25 85 SER A O 1
ATOM 659 N N . PRO A 1 86 ? -0.633 7.697 7.906 1.00 92.19 86 PRO A N 1
ATOM 660 C CA . PRO A 1 86 ? 0.667 8.330 8.131 1.00 92.19 86 PRO A CA 1
ATOM 661 C C . PRO A 1 86 ? 0.855 8.812 9.580 1.00 92.19 86 PRO A C 1
ATOM 663 O O . PRO A 1 86 ? 1.996 8.962 10.020 1.00 92.19 86 PRO A O 1
ATOM 666 N N . ARG A 1 87 ? -0.238 9.048 10.318 1.00 90.69 87 ARG A N 1
ATOM 667 C CA . ARG A 1 87 ? -0.234 9.454 11.730 1.00 90.69 87 ARG A CA 1
ATOM 668 C C . ARG A 1 87 ? -0.019 8.268 12.660 1.00 90.69 87 ARG A C 1
ATOM 670 O O . ARG A 1 87 ? 0.757 8.373 13.601 1.00 90.69 87 ARG A O 1
ATOM 677 N N . ASN A 1 88 ? -0.674 7.146 12.363 1.00 88.38 88 ASN A N 1
ATOM 678 C CA . ASN A 1 88 ? -0.522 5.905 13.122 1.00 88.38 88 ASN A CA 1
ATOM 679 C C . ASN A 1 88 ? 0.864 5.266 12.915 1.00 88.38 88 ASN A C 1
ATOM 681 O O . ASN A 1 88 ? 1.450 4.714 13.840 1.00 88.38 88 ASN A O 1
ATOM 685 N N . SER A 1 89 ? 1.407 5.353 11.698 1.00 88.81 89 SER A N 1
ATOM 686 C CA . SER A 1 89 ? 2.673 4.718 11.316 1.00 88.81 89 SER A CA 1
ATOM 687 C C . SER A 1 89 ? 3.653 5.760 10.755 1.00 88.81 89 SER A C 1
ATOM 689 O O . SER A 1 89 ? 3.632 6.033 9.549 1.00 88.81 89 SER A O 1
ATOM 691 N N . PRO A 1 90 ? 4.512 6.381 11.592 1.00 87.81 90 PRO A N 1
ATOM 692 C CA . PRO A 1 90 ? 5.335 7.532 11.197 1.00 87.81 90 PRO A CA 1
ATOM 693 C C . PRO A 1 90 ? 6.517 7.177 10.280 1.00 87.81 90 PRO A C 1
ATOM 695 O O . PRO A 1 90 ? 6.935 7.999 9.464 1.00 87.81 90 PRO A O 1
ATOM 698 N N . ASP A 1 91 ? 7.057 5.967 10.390 1.00 91.94 91 ASP A N 1
ATOM 699 C CA . ASP A 1 91 ? 8.258 5.496 9.687 1.00 91.94 91 ASP A CA 1
ATOM 700 C C . ASP A 1 91 ? 7.983 4.320 8.735 1.00 91.94 91 ASP A C 1
ATOM 702 O O . ASP A 1 91 ? 8.879 3.851 8.028 1.00 91.94 91 ASP A O 1
ATOM 706 N N . THR A 1 92 ? 6.734 3.861 8.674 1.00 94.00 92 THR A N 1
ATOM 707 C CA . THR A 1 92 ? 6.306 2.744 7.831 1.00 94.00 92 THR A CA 1
ATOM 708 C C . THR A 1 92 ? 5.041 3.069 7.044 1.00 94.00 92 THR A C 1
ATOM 710 O O . THR A 1 92 ? 4.317 4.030 7.322 1.00 94.00 92 THR A O 1
ATOM 713 N N . LEU A 1 93 ? 4.801 2.274 6.009 1.00 94.88 93 LEU A N 1
ATOM 714 C CA . LEU A 1 93 ? 3.525 2.177 5.318 1.00 94.88 93 LEU A CA 1
ATOM 715 C C . LEU A 1 93 ? 3.184 0.703 5.117 1.00 94.88 93 LEU A C 1
ATOM 717 O O . LEU A 1 93 ? 4.077 -0.121 4.921 1.00 94.88 93 LEU A O 1
ATOM 721 N N . THR A 1 94 ? 1.900 0.377 5.171 1.00 94.94 94 THR A N 1
ATOM 722 C CA . THR A 1 94 ? 1.400 -0.990 5.002 1.00 94.94 94 THR A CA 1
ATOM 723 C C . THR A 1 94 ? 0.577 -1.084 3.732 1.00 94.94 94 THR A C 1
ATOM 725 O O . THR A 1 94 ? -0.250 -0.217 3.455 1.00 94.94 94 THR A O 1
ATOM 728 N N . ILE A 1 95 ? 0.786 -2.152 2.975 1.00 95.69 95 ILE A N 1
ATOM 729 C CA . ILE A 1 95 ? 0.017 -2.508 1.789 1.00 95.69 95 ILE A CA 1
ATOM 730 C C . ILE A 1 95 ? -0.624 -3.866 2.049 1.00 95.69 95 ILE A C 1
ATOM 732 O O . ILE A 1 95 ? 0.055 -4.818 2.433 1.00 95.69 95 ILE A O 1
ATOM 736 N N . LEU A 1 96 ? -1.930 -3.943 1.810 1.00 94.38 96 LEU A N 1
ATOM 737 C CA . LEU A 1 96 ? -2.664 -5.199 1.745 1.00 94.38 96 LEU A CA 1
ATOM 738 C C . LEU A 1 96 ? -3.001 -5.453 0.283 1.00 94.38 96 LEU A C 1
ATOM 740 O O . LEU A 1 96 ? -3.650 -4.625 -0.362 1.00 94.38 96 LEU A O 1
ATOM 744 N N . LEU A 1 97 ? -2.551 -6.587 -0.239 1.00 93.31 97 LEU A N 1
ATOM 745 C CA . LEU A 1 97 ? -2.784 -6.976 -1.622 1.00 93.31 97 LEU A CA 1
ATOM 746 C C . LEU A 1 97 ? -3.445 -8.344 -1.684 1.00 93.31 97 LEU A C 1
ATOM 748 O O . LEU A 1 97 ? -3.138 -9.235 -0.895 1.00 93.31 97 LEU A O 1
ATOM 752 N N . LYS A 1 98 ? -4.362 -8.488 -2.638 1.00 93.12 98 LYS A N 1
ATOM 753 C CA . LYS A 1 98 ? -5.050 -9.740 -2.928 1.00 93.12 98 LYS A CA 1
ATOM 754 C C . LYS A 1 98 ? -4.535 -10.313 -4.242 1.00 93.12 98 LYS A C 1
ATOM 756 O O . LYS A 1 98 ? -4.288 -9.567 -5.190 1.00 93.12 98 LYS A O 1
ATOM 761 N N . SER A 1 99 ? -4.418 -11.629 -4.292 1.00 93.19 99 SER A N 1
ATOM 762 C CA . SER A 1 99 ? -4.093 -12.387 -5.486 1.00 93.19 99 SER A CA 1
ATOM 763 C C . SER A 1 99 ? -5.271 -12.379 -6.460 1.00 93.19 99 SER A C 1
ATOM 765 O O . SER A 1 99 ? -6.340 -12.909 -6.156 1.00 93.19 99 SER A O 1
ATOM 767 N N . LEU A 1 100 ? -5.106 -11.690 -7.591 1.00 91.00 100 LEU A N 1
ATOM 768 C CA . LEU A 1 100 ? -6.143 -11.472 -8.611 1.00 91.00 100 LEU A CA 1
ATOM 769 C C . LEU A 1 100 ? -5.647 -11.726 -10.046 1.00 91.00 100 LEU A C 1
ATOM 771 O O . LEU A 1 100 ? -6.389 -11.506 -11.000 1.00 91.00 100 LEU A O 1
ATOM 775 N N . GLY A 1 101 ? -4.399 -12.158 -10.209 1.00 91.50 101 GLY A N 1
ATOM 776 C CA . GLY A 1 101 ? -3.796 -12.482 -11.498 1.00 91.50 101 GLY A CA 1
ATOM 777 C C . GLY A 1 101 ? -2.332 -12.882 -11.362 1.00 91.50 101 GLY A C 1
ATOM 778 O O . GLY A 1 101 ? -1.759 -12.790 -10.272 1.00 91.50 101 GLY A O 1
ATOM 779 N N . ASP A 1 102 ? -1.724 -13.260 -12.484 1.00 93.50 102 ASP A N 1
ATOM 780 C CA . ASP A 1 102 ? -0.431 -13.953 -12.564 1.00 93.50 102 ASP A CA 1
ATOM 781 C C . ASP A 1 102 ? 0.662 -13.331 -11.682 1.00 93.50 102 ASP A C 1
ATOM 783 O O . ASP A 1 102 ? 1.264 -14.009 -10.853 1.00 93.50 102 ASP A O 1
ATOM 787 N N . TRP A 1 103 ? 0.869 -12.012 -11.787 1.00 95.12 103 TRP A N 1
ATOM 788 C CA . TRP A 1 103 ? 1.908 -11.321 -11.015 1.00 95.12 103 TRP A CA 1
ATOM 789 C C . TRP A 1 103 ? 1.659 -11.385 -9.502 1.00 95.12 103 TRP A C 1
ATOM 791 O O . TRP A 1 103 ? 2.578 -11.592 -8.712 1.00 95.12 103 TRP A O 1
ATOM 801 N N . THR A 1 104 ? 0.405 -11.216 -9.077 1.00 93.75 104 THR A N 1
ATOM 802 C CA . THR A 1 104 ? 0.040 -11.266 -7.653 1.00 93.75 104 THR A CA 1
ATOM 803 C C . THR A 1 104 ? 0.002 -12.693 -7.106 1.00 93.75 104 THR A C 1
ATOM 805 O O . THR A 1 104 ? 0.277 -12.892 -5.926 1.00 93.75 104 THR A O 1
ATOM 808 N N . GLU A 1 105 ? -0.299 -13.693 -7.937 1.00 94.94 105 GLU A N 1
ATOM 809 C CA . GLU A 1 105 ? -0.180 -15.115 -7.581 1.00 94.94 105 GLU A CA 1
ATOM 810 C C . GLU A 1 105 ? 1.279 -15.505 -7.360 1.00 94.94 105 GLU A C 1
ATOM 812 O O . GLU A 1 105 ? 1.609 -16.166 -6.374 1.00 94.94 105 GLU A O 1
ATOM 817 N N . GLU A 1 106 ? 2.171 -15.042 -8.233 1.00 94.50 106 GLU A N 1
ATOM 818 C CA . GLU A 1 106 ? 3.605 -15.257 -8.076 1.00 94.50 106 GLU A CA 1
ATOM 819 C C . GLU A 1 106 ? 4.155 -14.535 -6.841 1.00 94.50 106 GLU A C 1
ATOM 821 O O . GLU A 1 106 ? 5.010 -15.080 -6.146 1.00 94.50 106 GLU A O 1
ATOM 826 N N . LEU A 1 107 ? 3.606 -13.366 -6.493 1.00 93.88 107 LEU A N 1
ATOM 827 C CA . LEU A 1 107 ? 3.976 -12.654 -5.270 1.00 93.88 107 LEU A CA 1
ATOM 828 C C . LEU A 1 107 ? 3.619 -13.424 -3.996 1.00 93.88 107 LEU A C 1
ATOM 830 O O . LEU A 1 107 ? 4.429 -13.441 -3.071 1.00 93.88 107 LEU A O 1
ATOM 834 N N . VAL A 1 108 ? 2.457 -14.084 -3.948 1.00 93.31 108 VAL A N 1
ATOM 835 C CA . VAL A 1 108 ? 2.095 -14.964 -2.819 1.00 93.31 108 VAL A CA 1
ATOM 836 C C . VAL A 1 108 ? 3.140 -16.072 -2.677 1.00 93.31 108 VAL A C 1
ATOM 838 O O . VAL A 1 108 ? 3.763 -16.200 -1.625 1.00 93.31 108 VAL A O 1
ATOM 841 N N . ARG A 1 109 ? 3.425 -16.796 -3.769 1.00 93.06 109 ARG A N 1
ATOM 842 C CA . ARG A 1 109 ? 4.412 -17.893 -3.773 1.00 93.06 109 ARG A CA 1
ATOM 843 C C . ARG A 1 109 ? 5.812 -17.421 -3.382 1.00 93.06 109 ARG A C 1
ATOM 845 O O . ARG A 1 109 ? 6.515 -18.101 -2.640 1.00 93.06 109 ARG A O 1
ATOM 852 N N . TYR A 1 110 ? 6.223 -16.260 -3.882 1.00 91.56 110 TYR A N 1
ATOM 853 C CA . TYR A 1 110 ? 7.523 -15.677 -3.570 1.00 91.56 110 TYR A CA 1
ATOM 854 C C . TYR A 1 110 ? 7.622 -15.243 -2.103 1.00 91.56 110 TYR A C 1
ATOM 856 O O . TYR A 1 110 ? 8.672 -15.411 -1.485 1.00 91.56 110 TYR A O 1
ATOM 864 N N . SER A 1 111 ? 6.532 -14.735 -1.520 1.00 90.88 111 SER A N 1
ATOM 865 C CA . SER A 1 111 ? 6.460 -14.415 -0.091 1.00 90.88 111 SER A CA 1
ATOM 866 C C . SER A 1 111 ? 6.617 -15.670 0.776 1.00 90.88 111 SER A C 1
ATOM 868 O O . SER A 1 111 ? 7.370 -15.636 1.750 1.00 90.88 111 SER A O 1
ATOM 870 N N . ASP A 1 112 ? 5.978 -16.783 0.408 1.00 90.38 112 ASP A N 1
ATOM 871 C CA . ASP A 1 112 ? 6.109 -18.069 1.114 1.00 90.38 112 ASP A CA 1
ATOM 872 C C . ASP A 1 112 ? 7.534 -18.641 1.032 1.00 90.38 112 ASP A C 1
ATOM 874 O O . ASP A 1 112 ? 8.092 -19.130 2.022 1.00 90.38 112 ASP A O 1
ATOM 878 N N . ASP A 1 113 ? 8.164 -18.545 -0.141 1.00 90.62 113 ASP A N 1
ATOM 879 C CA . ASP A 1 113 ? 9.557 -18.951 -0.348 1.00 90.62 113 ASP A CA 1
ATOM 880 C C . ASP A 1 113 ? 10.526 -18.093 0.484 1.00 90.62 113 ASP A C 1
ATOM 882 O O . ASP A 1 113 ? 11.424 -18.620 1.148 1.00 90.62 113 ASP A O 1
ATOM 886 N N . CYS A 1 114 ? 10.302 -16.776 0.523 1.00 87.94 114 CYS A N 1
ATOM 887 C CA . CYS A 1 114 ? 11.054 -15.847 1.368 1.00 87.94 114 CYS A CA 1
ATOM 888 C C . CYS A 1 114 ? 10.912 -16.192 2.857 1.00 87.94 114 CYS A C 1
ATOM 890 O O . CYS A 1 114 ? 11.920 -16.239 3.569 1.00 87.94 114 CYS A O 1
ATOM 892 N N . LYS A 1 115 ? 9.691 -16.505 3.312 1.00 85.69 115 LYS A N 1
ATOM 893 C CA . LYS A 1 115 ? 9.420 -16.944 4.689 1.00 85.69 115 LYS A CA 1
ATOM 894 C C . LYS A 1 115 ? 10.172 -18.233 5.019 1.00 85.69 115 LYS A C 1
ATOM 896 O O . LYS A 1 115 ? 10.858 -18.294 6.034 1.00 85.69 115 LYS A O 1
ATOM 9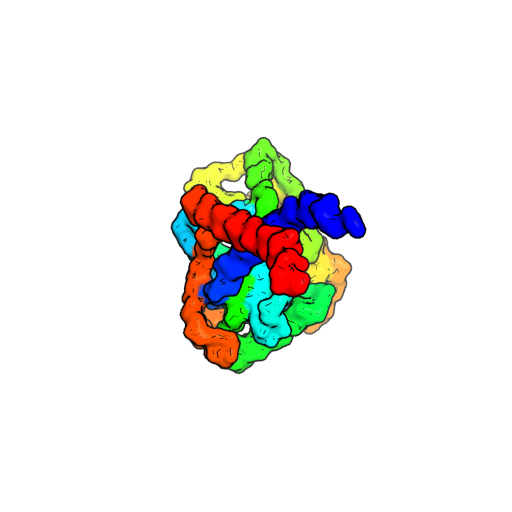01 N N . THR A 1 116 ? 10.122 -19.227 4.133 1.00 87.69 116 THR A N 1
ATOM 902 C CA . THR A 1 116 ? 10.810 -20.522 4.306 1.00 87.69 116 THR A CA 1
ATOM 903 C C . THR A 1 116 ? 12.330 -20.368 4.387 1.00 87.69 116 THR A C 1
ATOM 905 O O . THR A 1 116 ? 13.002 -21.073 5.139 1.00 87.69 116 THR A O 1
ATOM 908 N N . LYS A 1 117 ? 12.889 -19.431 3.619 1.00 86.75 117 LYS A N 1
ATOM 909 C CA . LYS A 1 117 ? 14.329 -19.136 3.583 1.00 86.75 117 LYS A CA 1
ATOM 910 C C . LYS A 1 117 ? 14.776 -18.130 4.647 1.00 86.75 117 LYS A C 1
ATOM 912 O O . LYS A 1 117 ? 15.973 -17.852 4.730 1.00 86.75 117 LYS A O 1
ATOM 917 N N . SER A 1 118 ? 13.854 -17.576 5.435 1.00 85.75 118 SER A N 1
ATOM 918 C CA . SER A 1 118 ? 14.108 -16.484 6.383 1.00 85.75 118 SER A CA 1
ATOM 919 C C . SER A 1 118 ? 14.834 -15.293 5.738 1.00 85.75 118 SER A C 1
ATOM 921 O O . SER A 1 118 ? 15.781 -14.740 6.308 1.00 85.75 118 SER A O 1
ATOM 923 N N . VAL A 1 119 ? 14.401 -14.896 4.536 1.00 88.06 119 VAL A N 1
ATOM 924 C CA . VAL A 1 119 ? 14.929 -13.736 3.796 1.00 88.06 119 VAL A CA 1
ATOM 925 C C . VAL A 1 119 ? 13.836 -12.718 3.498 1.00 88.06 119 VAL A C 1
ATOM 927 O O . VAL A 1 119 ? 12.669 -13.063 3.350 1.00 88.06 119 VAL A O 1
ATOM 930 N N . LEU A 1 120 ? 14.222 -11.447 3.393 1.00 87.44 120 LEU A N 1
ATOM 931 C CA . LEU A 1 120 ? 13.328 -10.376 2.971 1.00 87.44 120 LEU A CA 1
ATOM 932 C C . LEU A 1 120 ? 13.354 -10.216 1.445 1.00 87.44 120 LEU A C 1
ATOM 934 O O . LEU A 1 120 ? 14.441 -10.201 0.845 1.00 87.44 120 LEU A O 1
ATOM 938 N N . PRO A 1 121 ? 12.185 -10.030 0.811 1.00 90.31 121 PRO A N 1
ATOM 939 C CA . PRO A 1 121 ? 12.111 -9.783 -0.617 1.00 90.31 121 PRO A CA 1
ATOM 940 C C . PRO A 1 121 ? 12.712 -8.419 -0.970 1.00 90.31 121 PRO A C 1
ATOM 942 O O . PRO A 1 121 ? 12.574 -7.434 -0.244 1.00 90.31 121 PRO A O 1
ATOM 945 N N . VAL A 1 122 ? 13.352 -8.344 -2.135 1.00 90.94 122 VAL A N 1
ATOM 946 C CA . VAL A 1 122 ? 13.789 -7.073 -2.716 1.00 90.94 122 VAL A CA 1
ATOM 947 C C . VAL A 1 122 ? 12.620 -6.454 -3.471 1.00 90.94 122 VAL A C 1
ATOM 949 O O . VAL A 1 122 ? 12.088 -7.061 -4.401 1.00 90.94 122 VAL A O 1
ATOM 952 N N . MET A 1 123 ? 12.244 -5.236 -3.089 1.00 92.88 123 MET A N 1
ATOM 953 C CA . MET A 1 123 ? 11.157 -4.490 -3.714 1.00 92.88 123 MET A CA 1
ATOM 954 C C . MET A 1 123 ? 11.615 -3.084 -4.102 1.00 92.88 123 MET A C 1
ATOM 956 O O . MET A 1 123 ? 12.542 -2.527 -3.511 1.00 92.88 123 MET A O 1
ATOM 960 N N . TYR A 1 124 ? 10.944 -2.500 -5.084 1.00 92.56 124 TYR A N 1
ATOM 961 C CA . TYR A 1 124 ? 11.084 -1.111 -5.503 1.00 92.56 124 TYR A CA 1
ATOM 962 C C . TYR A 1 124 ? 9.712 -0.452 -5.446 1.00 92.56 124 TYR A C 1
ATOM 964 O O . TYR A 1 124 ? 8.702 -1.093 -5.730 1.00 92.56 124 TYR A O 1
ATOM 972 N N . MET A 1 125 ? 9.677 0.821 -5.072 1.00 91.25 125 MET A N 1
ATOM 973 C CA . MET A 1 125 ? 8.432 1.556 -4.895 1.00 91.25 125 MET A CA 1
ATOM 974 C C . MET A 1 125 ? 8.478 2.860 -5.678 1.00 91.25 125 MET A C 1
ATOM 976 O O . MET A 1 125 ? 9.513 3.517 -5.727 1.00 91.25 125 MET A O 1
ATOM 980 N N . ASP A 1 126 ? 7.349 3.228 -6.265 1.00 90.19 126 ASP A N 1
ATOM 981 C CA . ASP A 1 126 ? 7.132 4.502 -6.938 1.00 90.19 126 ASP A CA 1
ATOM 982 C C . ASP A 1 126 ? 5.834 5.127 -6.398 1.00 90.19 126 ASP A C 1
ATOM 984 O O . ASP A 1 126 ? 4.792 4.475 -6.336 1.00 90.19 126 ASP A O 1
ATOM 988 N N . GLY A 1 127 ? 5.886 6.372 -5.930 1.00 88.06 127 GLY A N 1
ATOM 989 C CA . GLY A 1 127 ? 4.788 7.000 -5.195 1.00 88.06 127 GLY A CA 1
ATOM 990 C C . GLY A 1 127 ? 5.130 8.385 -4.641 1.00 88.06 127 GLY A C 1
ATOM 991 O O . GLY A 1 127 ? 6.252 8.863 -4.789 1.00 88.06 127 GLY A O 1
ATOM 992 N N . TYR A 1 128 ? 4.196 9.072 -3.980 1.00 90.38 128 TYR A N 1
ATOM 993 C CA . TYR A 1 128 ? 2.806 8.674 -3.698 1.00 90.38 128 TYR A CA 1
ATOM 994 C C . TYR A 1 128 ? 1.833 9.198 -4.763 1.00 90.38 128 TYR A C 1
ATOM 996 O O . TYR A 1 128 ? 1.959 10.335 -5.217 1.00 90.38 128 TYR A O 1
ATOM 1004 N N . TYR A 1 129 ? 0.843 8.390 -5.141 1.00 89.31 129 TYR A N 1
ATOM 1005 C CA . TYR A 1 129 ? -0.136 8.714 -6.181 1.00 89.31 129 TYR A CA 1
ATOM 1006 C C . TYR A 1 129 ? -1.571 8.740 -5.650 1.00 89.31 129 TYR A C 1
ATOM 1008 O O . TYR A 1 129 ? -1.872 8.212 -4.582 1.00 89.31 129 TYR A O 1
ATOM 1016 N N . GLY A 1 130 ? -2.471 9.338 -6.432 1.00 86.56 130 GLY A N 1
ATOM 1017 C CA . GLY A 1 130 ? -3.892 9.446 -6.105 1.00 86.56 130 GLY A CA 1
ATOM 1018 C C . GLY A 1 130 ? -4.252 10.730 -5.358 1.00 86.56 130 GLY A C 1
ATOM 1019 O O . GLY A 1 130 ? -3.394 11.413 -4.788 1.00 86.56 130 GLY A O 1
ATOM 1020 N N . ALA A 1 131 ? -5.542 11.067 -5.405 1.00 82.19 131 ALA A N 1
ATOM 1021 C CA . ALA A 1 131 ? -6.105 12.149 -4.612 1.00 82.19 131 ALA A CA 1
ATOM 1022 C C . ALA A 1 131 ? -6.182 11.732 -3.137 1.00 82.19 131 ALA A C 1
ATOM 1024 O O . ALA A 1 131 ? -6.416 10.568 -2.821 1.00 82.19 131 ALA A O 1
ATOM 1025 N N . SER A 1 132 ? -5.978 12.699 -2.247 1.00 84.38 132 SER A N 1
ATOM 1026 C CA . SER A 1 132 ? -6.181 12.503 -0.815 1.00 84.38 132 SER A CA 1
ATOM 1027 C C . SER A 1 132 ? -7.655 12.244 -0.516 1.00 84.38 132 SER A C 1
ATOM 1029 O O . SER A 1 132 ? -8.515 12.928 -1.072 1.00 84.38 132 SER A O 1
ATOM 1031 N N . LEU A 1 133 ? -7.940 11.304 0.385 1.00 84.12 133 LEU A N 1
ATOM 1032 C CA . LEU A 1 133 ? -9.283 11.078 0.921 1.00 84.12 133 LEU A CA 1
ATOM 1033 C C . LEU A 1 133 ? -9.568 11.898 2.190 1.00 84.12 133 LEU A C 1
ATOM 1035 O O . LEU A 1 133 ? -10.629 11.721 2.771 1.00 84.12 133 LEU A O 1
ATOM 1039 N N . GLU A 1 134 ? -8.691 12.831 2.588 1.00 84.19 134 GLU A N 1
ATOM 1040 C CA . GLU A 1 134 ? -8.830 13.705 3.780 1.00 84.19 134 GLU A CA 1
ATOM 1041 C C . GLU A 1 134 ? -10.136 14.525 3.838 1.00 84.19 134 GLU A C 1
ATOM 1043 O O . GLU A 1 134 ? -10.494 15.025 4.897 1.00 84.19 134 GLU A O 1
ATOM 1048 N N . MET A 1 135 ? -10.901 14.627 2.745 1.00 86.50 135 MET A N 1
ATOM 1049 C CA . MET A 1 135 ? -12.225 15.270 2.745 1.00 86.50 135 MET A CA 1
ATOM 1050 C C . MET A 1 135 ? -13.195 14.635 3.759 1.00 86.50 135 MET A C 1
ATOM 1052 O O . MET A 1 135 ? -14.153 15.278 4.182 1.00 86.50 135 MET A O 1
ATOM 1056 N N . TYR A 1 136 ? -12.942 13.394 4.198 1.00 88.25 136 TYR A N 1
ATOM 1057 C CA . TYR A 1 136 ? -13.721 12.764 5.265 1.00 88.25 136 TYR A CA 1
ATOM 1058 C C . TYR A 1 136 ? -13.763 13.621 6.547 1.00 88.25 136 TYR A C 1
ATOM 1060 O O . TYR A 1 136 ? -14.719 13.509 7.309 1.00 88.25 136 TYR A O 1
ATOM 1068 N N . GLU A 1 137 ? -12.772 14.488 6.785 1.00 87.06 137 GLU A N 1
ATOM 1069 C CA . GLU A 1 137 ? -12.688 15.378 7.951 1.00 87.06 137 GLU A CA 1
ATOM 1070 C C . GLU A 1 137 ? -13.751 16.486 7.960 1.00 87.06 137 GLU A C 1
ATOM 1072 O O . GLU A 1 137 ? -14.091 17.008 9.022 1.00 87.06 137 GLU A O 1
ATOM 1077 N N . GLU A 1 138 ? -14.294 16.843 6.796 1.00 90.31 138 GLU A N 1
ATOM 1078 C CA . GLU A 1 138 ? -15.253 17.945 6.646 1.00 90.31 138 GLU A CA 1
ATOM 1079 C C . GLU A 1 138 ? -16.682 17.552 7.065 1.00 90.31 138 GLU A C 1
ATOM 1081 O O . GLU A 1 138 ? -17.549 18.413 7.224 1.00 90.31 138 GLU A O 1
ATOM 1086 N N . TYR A 1 139 ? -16.941 16.258 7.275 1.00 92.00 139 TYR A N 1
ATOM 1087 C CA . TYR A 1 139 ? -18.274 15.723 7.552 1.00 92.00 139 TYR A CA 1
ATOM 1088 C C . TYR A 1 139 ? -18.440 15.302 9.014 1.00 92.00 139 TYR A C 1
ATOM 1090 O O . TYR A 1 139 ? -17.608 14.598 9.571 1.00 92.00 139 TYR A O 1
ATOM 1098 N N . SER A 1 140 ? -19.566 15.646 9.642 1.00 92.75 140 SER A N 1
ATOM 1099 C CA . SER A 1 140 ? -19.883 15.205 11.013 1.00 92.75 140 SER A CA 1
ATOM 1100 C C . SER A 1 140 ? -20.275 13.727 11.109 1.00 92.75 140 SER A C 1
ATOM 1102 O O . SER A 1 140 ? -20.279 13.144 12.192 1.00 92.75 140 SER A O 1
ATOM 1104 N N . THR A 1 141 ? -20.652 13.103 9.995 1.00 94.88 141 THR A N 1
ATOM 1105 C CA . THR A 1 141 ? -21.002 11.683 9.924 1.00 94.88 141 THR A CA 1
ATOM 1106 C C . THR A 1 141 ? -20.433 11.091 8.647 1.00 94.88 141 THR A C 1
ATOM 1108 O O . THR A 1 141 ? -20.642 11.639 7.566 1.00 94.88 141 THR A O 1
ATOM 1111 N N . ILE A 1 142 ? -19.732 9.969 8.773 1.00 95.31 142 ILE A N 1
ATOM 1112 C CA . ILE A 1 142 ? -19.123 9.244 7.661 1.00 95.31 142 ILE A CA 1
ATOM 1113 C C . ILE A 1 142 ? -19.655 7.811 7.622 1.00 95.31 142 ILE A C 1
ATOM 1115 O O . ILE A 1 142 ? -19.822 7.162 8.653 1.00 95.31 142 ILE A O 1
ATOM 1119 N N . CYS A 1 143 ? -19.922 7.318 6.415 1.00 95.88 143 CYS A N 1
ATOM 1120 C CA . CYS A 1 143 ? -20.302 5.933 6.167 1.00 95.88 143 CYS A CA 1
ATOM 1121 C C . CYS A 1 143 ? -19.262 5.302 5.242 1.00 95.88 143 CYS A C 1
ATOM 1123 O O . CYS A 1 143 ? -19.147 5.660 4.071 1.00 95.88 143 CYS A O 1
ATOM 1125 N N . LEU A 1 144 ? -18.468 4.395 5.798 1.00 95.56 144 LEU A N 1
ATOM 1126 C CA . LEU A 1 144 ? -17.383 3.694 5.133 1.00 95.56 144 LEU A CA 1
ATOM 1127 C C . LEU A 1 144 ? -17.889 2.308 4.732 1.00 95.56 144 LEU A C 1
ATOM 1129 O O . LEU A 1 144 ? -18.074 1.447 5.588 1.00 95.56 144 LEU A O 1
ATOM 1133 N N . VAL A 1 145 ? -18.113 2.092 3.434 1.00 96.50 145 VAL A N 1
ATOM 1134 C CA . VAL A 1 145 ? -18.614 0.816 2.901 1.00 96.50 145 VAL A CA 1
ATOM 1135 C C . VAL A 1 145 ? -17.513 0.124 2.105 1.00 96.50 145 VAL A C 1
ATOM 1137 O O . VAL A 1 145 ? -17.124 0.592 1.036 1.00 96.50 145 VAL A O 1
ATOM 1140 N N . GLY A 1 146 ? -16.994 -0.982 2.635 1.00 94.12 146 GLY A N 1
ATOM 1141 C CA . GLY A 1 146 ? -15.870 -1.729 2.070 1.00 94.12 146 GLY A CA 1
ATOM 1142 C C . GLY A 1 146 ? -16.230 -3.161 1.695 1.00 94.12 146 GLY A C 1
ATOM 1143 O O . GLY A 1 146 ? -17.004 -3.821 2.388 1.00 94.12 146 GLY A O 1
ATOM 1144 N N . GLY A 1 147 ? -15.624 -3.657 0.614 1.00 93.81 147 GLY A N 1
ATOM 1145 C CA . GLY A 1 147 ? -15.791 -5.025 0.123 1.00 93.81 147 GLY A CA 1
ATOM 1146 C C . GLY A 1 147 ? -14.449 -5.710 -0.138 1.00 93.81 147 GLY A C 1
ATOM 1147 O O . GLY A 1 147 ? -13.684 -5.242 -0.983 1.00 93.81 147 GLY A O 1
ATOM 1148 N N . GLY A 1 148 ? -14.159 -6.820 0.546 1.00 91.31 148 GLY A N 1
ATOM 1149 C CA . GLY A 1 148 ? -12.911 -7.579 0.383 1.00 91.31 148 GLY A CA 1
ATOM 1150 C C . GLY A 1 148 ? -11.670 -6.688 0.511 1.00 91.31 148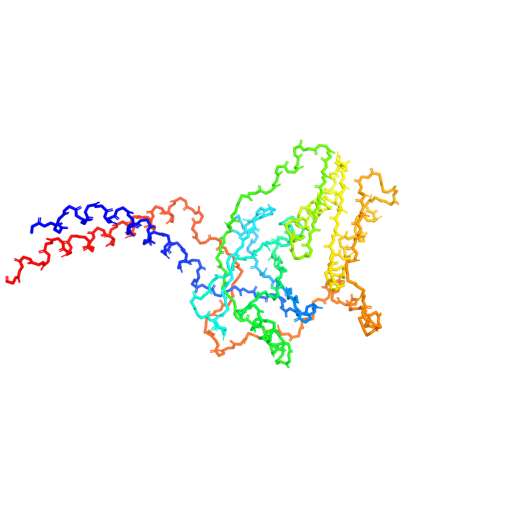 GLY A C 1
ATOM 1151 O O . GLY A 1 148 ? -11.576 -5.881 1.431 1.00 91.31 148 GLY A O 1
ATOM 1152 N N . ILE A 1 149 ? -10.742 -6.771 -0.451 1.00 91.50 149 ILE A N 1
ATOM 1153 C CA . ILE A 1 149 ? -9.528 -5.932 -0.461 1.00 91.50 149 ILE A CA 1
ATOM 1154 C C . ILE A 1 149 ? -9.813 -4.437 -0.697 1.00 91.50 149 ILE A C 1
ATOM 1156 O O . ILE A 1 149 ? -8.973 -3.589 -0.418 1.00 91.50 149 ILE A O 1
ATOM 1160 N N . GLY A 1 150 ? -11.017 -4.080 -1.158 1.00 91.62 150 GLY A N 1
ATOM 1161 C CA . GLY A 1 150 ? -11.450 -2.688 -1.303 1.00 91.62 150 GLY A CA 1
ATOM 1162 C C . GLY A 1 150 ? -11.583 -1.933 0.026 1.00 91.62 150 GLY A C 1
ATOM 1163 O O . GLY A 1 150 ? -11.806 -0.727 0.018 1.00 91.62 150 GLY A O 1
ATOM 1164 N N . VAL A 1 151 ? -11.429 -2.612 1.168 1.00 92.75 151 VAL A N 1
ATOM 1165 C CA . VAL A 1 151 ? -11.410 -1.995 2.503 1.00 92.75 151 VAL A CA 1
ATOM 1166 C C . VAL A 1 151 ? -10.121 -1.221 2.798 1.00 92.75 151 VAL A C 1
ATOM 1168 O O . VAL A 1 151 ? -10.122 -0.356 3.665 1.00 92.75 151 VAL A O 1
ATOM 1171 N N . THR A 1 152 ? -9.031 -1.479 2.073 1.00 93.31 152 THR A N 1
ATOM 1172 C CA . THR A 1 152 ? -7.700 -0.892 2.310 1.00 93.31 152 THR A CA 1
ATOM 1173 C C . THR A 1 152 ? -7.687 0.637 2.511 1.00 93.31 152 THR A C 1
ATOM 1175 O O . THR A 1 152 ? -7.174 1.081 3.538 1.00 93.31 152 THR A O 1
ATOM 1178 N N . PRO A 1 153 ? -8.269 1.474 1.624 1.00 93.06 153 PRO A N 1
ATOM 1179 C CA . PRO A 1 153 ? -8.335 2.920 1.870 1.00 93.06 153 PRO A CA 1
ATOM 1180 C C . PRO A 1 153 ? -9.177 3.288 3.099 1.00 93.06 153 PRO A C 1
ATOM 1182 O O . PRO A 1 153 ? -8.866 4.258 3.786 1.00 93.06 153 PRO A O 1
ATOM 1185 N N . LEU A 1 154 ? -10.227 2.518 3.395 1.00 94.19 154 LEU A N 1
ATOM 1186 C CA . LEU A 1 154 ? -11.100 2.755 4.547 1.00 94.19 154 LEU A CA 1
ATOM 1187 C C . LEU A 1 154 ? -10.383 2.434 5.858 1.00 94.19 154 LEU A C 1
ATOM 1189 O O . LEU A 1 154 ? -10.580 3.133 6.845 1.00 94.19 154 LEU A O 1
ATOM 1193 N N . LEU A 1 155 ? -9.513 1.421 5.854 1.00 93.69 155 LEU A N 1
ATOM 1194 C CA . LEU A 1 155 ? -8.658 1.103 6.993 1.00 93.69 155 LEU A CA 1
ATOM 1195 C C . LEU A 1 155 ? -7.683 2.248 7.291 1.00 93.69 155 LEU A C 1
ATOM 1197 O O . LEU A 1 155 ? -7.494 2.590 8.455 1.00 93.69 155 LEU A O 1
ATOM 1201 N N . SER A 1 156 ? -7.134 2.888 6.254 1.00 94.19 156 SER A N 1
ATOM 1202 C CA . SER A 1 156 ? -6.270 4.064 6.409 1.00 94.19 156 SER A CA 1
ATOM 1203 C C . SER A 1 156 ? -7.025 5.228 7.066 1.00 94.19 156 SER A C 1
ATOM 1205 O O . SER A 1 156 ? -6.506 5.829 8.004 1.00 94.19 156 SER A O 1
ATOM 1207 N N . ILE A 1 157 ? -8.276 5.485 6.655 1.00 94.56 157 ILE A N 1
ATOM 1208 C CA . ILE A 1 157 ? -9.161 6.480 7.297 1.00 94.56 157 ILE A CA 1
ATOM 1209 C C . ILE A 1 157 ? -9.426 6.104 8.758 1.00 94.56 157 ILE A C 1
ATOM 1211 O O . ILE A 1 157 ? -9.281 6.935 9.651 1.00 94.56 157 ILE A O 1
ATOM 1215 N N . LEU A 1 158 ? -9.783 4.846 9.016 1.00 94.06 158 LEU A N 1
ATOM 1216 C CA . LEU A 1 158 ? -10.127 4.368 10.351 1.00 94.06 158 LEU A CA 1
ATOM 1217 C C . LEU A 1 158 ? -8.945 4.479 11.324 1.00 94.06 158 LEU A C 1
ATOM 1219 O O . LEU A 1 158 ? -9.105 4.972 12.438 1.00 94.06 158 LEU A O 1
ATOM 1223 N N . GLN A 1 159 ? -7.747 4.087 10.885 1.00 93.75 159 GLN A N 1
ATOM 1224 C CA . GLN A 1 159 ? -6.520 4.253 11.664 1.00 93.75 159 GLN A CA 1
ATOM 1225 C C . GLN A 1 159 ? -6.178 5.724 11.907 1.00 93.75 159 GLN A C 1
ATOM 1227 O O . GLN A 1 159 ? -5.659 6.055 12.970 1.00 93.75 159 GLN A O 1
ATOM 1232 N N . ASP A 1 160 ? -6.448 6.609 10.946 1.00 93.56 160 ASP A N 1
ATOM 1233 C CA . ASP A 1 160 ? -6.190 8.038 11.118 1.00 93.56 160 ASP A CA 1
ATOM 1234 C C . ASP A 1 160 ? -7.121 8.662 12.162 1.00 93.56 160 ASP A C 1
ATOM 1236 O O . ASP A 1 160 ? -6.656 9.382 13.045 1.00 93.56 160 ASP A O 1
ATOM 1240 N N . LEU A 1 161 ? -8.412 8.313 12.127 1.00 93.69 161 LEU A N 1
ATOM 1241 C CA . LEU A 1 161 ? -9.405 8.722 13.126 1.00 93.69 161 LEU A CA 1
ATOM 1242 C C . LEU A 1 161 ? -9.012 8.269 14.533 1.00 93.69 161 LEU A C 1
ATOM 1244 O O . LEU A 1 161 ? -8.990 9.075 15.463 1.00 93.69 161 LEU A O 1
ATOM 1248 N N . VAL A 1 162 ? -8.649 6.993 14.678 1.00 93.44 162 VAL A N 1
ATOM 1249 C CA . VAL A 1 162 ? -8.174 6.427 15.946 1.00 93.44 162 VAL A CA 1
ATOM 1250 C C . VAL A 1 162 ? -6.932 7.172 16.436 1.00 93.44 162 VAL A C 1
ATOM 1252 O O . VAL A 1 162 ? -6.903 7.639 17.574 1.00 93.44 162 VAL A O 1
ATOM 1255 N N . ALA A 1 163 ? -5.931 7.363 15.574 1.00 92.88 163 ALA A N 1
ATOM 1256 C CA . ALA A 1 163 ? -4.690 8.041 15.941 1.00 92.88 163 ALA A CA 1
ATOM 1257 C C . ALA A 1 163 ? -4.909 9.507 16.362 1.00 92.88 163 ALA A C 1
ATOM 1259 O O . ALA A 1 163 ? -4.203 10.008 17.239 1.00 92.88 163 ALA A O 1
ATOM 1260 N N . ARG A 1 164 ? -5.891 10.204 15.778 1.00 91.88 164 ARG A N 1
ATOM 1261 C CA . ARG A 1 164 ? -6.279 11.565 16.191 1.00 91.88 164 ARG A CA 1
ATOM 1262 C C . ARG A 1 164 ? -6.873 11.590 17.593 1.00 91.88 164 ARG A C 1
ATOM 1264 O O . ARG A 1 164 ? -6.465 12.423 18.400 1.00 91.88 164 ARG A O 1
ATOM 1271 N N . ILE A 1 165 ? -7.766 10.651 17.902 1.00 92.81 165 ILE A N 1
ATOM 1272 C CA . ILE A 1 165 ? -8.378 10.575 19.234 1.00 92.81 165 ILE A CA 1
ATOM 1273 C C . ILE A 1 165 ? -7.323 10.256 20.298 1.00 92.81 165 ILE A C 1
ATOM 1275 O O . ILE A 1 165 ? -7.252 10.927 21.326 1.00 92.81 165 ILE A O 1
ATOM 1279 N N . TRP A 1 166 ? -6.412 9.327 20.003 1.00 90.69 166 TRP A N 1
ATOM 1280 C CA . TRP A 1 166 ? -5.258 9.032 20.862 1.00 90.69 166 TRP A CA 1
ATOM 1281 C C . TRP A 1 166 ? -4.302 10.219 21.036 1.00 90.69 166 TRP A C 1
ATOM 1283 O O . TRP A 1 166 ? -3.645 10.338 22.067 1.00 90.69 166 TRP A O 1
ATOM 1293 N N . SER A 1 167 ? -4.244 11.124 20.057 1.00 91.12 167 SER A N 1
ATOM 1294 C CA . SER A 1 167 ? -3.467 12.368 20.146 1.00 91.12 167 SER A CA 1
ATOM 1295 C C . SER A 1 167 ? -4.157 13.456 20.988 1.00 91.12 167 SER A C 1
ATOM 1297 O O . SER A 1 167 ? -3.615 14.552 21.121 1.00 91.12 167 SER A O 1
ATOM 1299 N N . GLY A 1 168 ? -5.334 13.174 21.559 1.00 89.56 168 GLY A N 1
ATOM 1300 C CA . GLY A 1 168 ? -6.090 14.083 22.425 1.00 89.56 168 GLY A CA 1
ATOM 1301 C C . GLY A 1 168 ? -7.185 14.885 21.717 1.00 89.56 168 GLY A C 1
ATOM 1302 O O . GLY A 1 168 ? -7.796 15.753 22.342 1.00 89.56 168 GLY A O 1
ATOM 1303 N N . GLU A 1 169 ? -7.456 14.630 20.434 1.00 90.19 16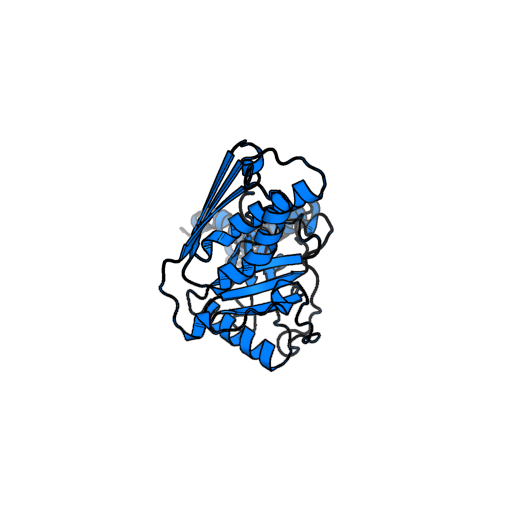9 GLU A N 1
ATOM 1304 C CA . GLU A 1 169 ? -8.611 15.233 19.761 1.00 90.19 169 GLU A CA 1
ATOM 1305 C C . GLU A 1 169 ? -9.912 14.549 20.222 1.00 90.19 169 GLU A C 1
ATOM 1307 O O . GLU A 1 169 ? -9.986 13.323 20.244 1.00 90.19 169 GLU A O 1
ATOM 1312 N N . PRO A 1 170 ? -10.976 15.293 20.573 1.00 85.75 170 PRO A N 1
ATOM 1313 C CA . PRO A 1 170 ? -12.237 14.663 20.946 1.00 85.75 170 PRO A CA 1
ATOM 1314 C C . PRO A 1 170 ? -12.874 13.963 19.731 1.00 85.75 170 PRO A C 1
ATOM 1316 O O . PRO A 1 170 ? -12.797 14.499 18.617 1.00 85.75 170 PRO A O 1
ATOM 1319 N N . PRO A 1 171 ? -13.560 12.820 19.918 1.00 83.56 171 PRO A N 1
ATOM 1320 C CA . PRO A 1 171 ? -14.338 12.200 18.853 1.00 83.56 171 PRO A CA 1
ATOM 1321 C C . PRO A 1 171 ? -15.479 13.147 18.453 1.00 83.56 171 PRO A C 1
ATOM 1323 O O . PRO A 1 171 ? -16.379 13.441 19.234 1.00 83.56 171 PRO A O 1
ATOM 1326 N N . ARG A 1 172 ? -15.408 13.702 17.239 1.00 85.12 172 ARG A N 1
ATOM 1327 C CA . ARG A 1 172 ? -16.397 14.669 16.714 1.00 85.12 172 ARG A CA 1
ATOM 1328 C C . ARG A 1 172 ? -17.302 14.091 15.632 1.00 85.12 172 ARG A C 1
ATOM 1330 O O . ARG A 1 172 ? -18.275 14.737 15.253 1.00 85.12 172 ARG A O 1
ATOM 1337 N N . GLN A 1 173 ? -16.958 12.920 15.105 1.00 91.44 173 GLN A N 1
ATOM 1338 C CA . GLN A 1 173 ? -17.603 12.332 13.938 1.00 91.44 173 GLN A CA 1
ATOM 1339 C C . GLN A 1 173 ? -18.294 11.027 14.323 1.00 91.44 173 GLN A C 1
ATOM 1341 O O . GLN A 1 173 ? -17.735 10.235 15.077 1.00 91.44 173 GLN A O 1
ATOM 1346 N N . LYS A 1 174 ? -19.488 10.794 13.772 1.00 94.94 174 LYS A N 1
ATOM 1347 C CA . LYS A 1 174 ? -20.124 9.472 13.790 1.00 94.94 174 LYS A CA 1
ATOM 1348 C C . LYS A 1 174 ? -19.643 8.655 12.598 1.00 94.94 174 LYS A C 1
ATOM 1350 O O . LYS A 1 174 ? -19.716 9.119 11.463 1.00 94.94 174 LYS A O 1
ATOM 1355 N N . VAL A 1 175 ? -19.158 7.450 12.846 1.00 96.25 175 VAL A N 1
ATOM 1356 C CA . VAL A 1 175 ? -18.504 6.581 11.870 1.00 96.25 175 VAL A CA 1
ATOM 1357 C C . VAL A 1 175 ? -19.291 5.286 11.760 1.00 96.25 175 VAL A C 1
ATOM 1359 O O . VAL A 1 175 ? -19.284 4.464 12.671 1.00 96.25 175 VAL A O 1
ATOM 1362 N N . TYR A 1 176 ? -19.934 5.076 10.617 1.00 96.94 176 TYR A N 1
ATOM 1363 C CA . TYR A 1 176 ? -20.521 3.790 10.258 1.00 96.94 176 TYR A CA 1
ATOM 1364 C C . TYR A 1 176 ? -19.523 3.028 9.398 1.00 96.94 176 TYR A C 1
ATOM 1366 O O . TYR A 1 176 ? -19.207 3.460 8.292 1.00 96.94 176 TYR A O 1
ATOM 1374 N N . PHE A 1 177 ? -19.014 1.904 9.887 1.00 96.69 177 PHE A N 1
ATOM 1375 C CA . PHE A 1 177 ? -18.097 1.047 9.144 1.00 96.69 177 PHE A CA 1
ATOM 1376 C C . PHE A 1 177 ? -18.819 -0.231 8.733 1.00 96.69 177 PHE A C 1
ATOM 1378 O O . PHE A 1 177 ? -19.076 -1.101 9.560 1.00 96.69 177 PHE A O 1
ATOM 1385 N N . ILE A 1 178 ? -19.163 -0.339 7.454 1.00 96.75 178 ILE A N 1
ATOM 1386 C CA . ILE A 1 178 ? -19.857 -1.488 6.875 1.00 96.75 178 ILE A CA 1
ATOM 1387 C C . ILE A 1 178 ? -18.846 -2.263 6.038 1.00 96.75 178 ILE A C 1
ATOM 1389 O O . ILE A 1 178 ? -18.462 -1.836 4.949 1.00 96.75 178 ILE A O 1
ATOM 1393 N N . PHE A 1 179 ? -18.414 -3.416 6.537 1.00 96.38 179 PHE A N 1
ATOM 1394 C CA . PHE A 1 179 ? -17.405 -4.235 5.883 1.00 96.38 179 PHE A CA 1
ATOM 1395 C C . PHE A 1 179 ? -17.955 -5.603 5.494 1.00 96.38 179 PHE A C 1
ATOM 1397 O O . PHE A 1 179 ? -18.321 -6.423 6.338 1.00 96.38 179 PHE A O 1
ATOM 1404 N N . SER A 1 180 ? -17.977 -5.862 4.189 1.00 95.56 180 SER A N 1
ATOM 1405 C CA . SER A 1 180 ? -18.314 -7.162 3.627 1.00 95.56 180 SER A CA 1
ATOM 1406 C C . SER A 1 180 ? -17.058 -7.872 3.132 1.00 95.56 180 SER A C 1
ATOM 1408 O O . SER A 1 180 ? -16.275 -7.316 2.366 1.00 95.56 180 SER A O 1
ATOM 1410 N N . PHE A 1 181 ? -16.850 -9.116 3.548 1.00 92.56 181 PHE A N 1
ATOM 1411 C CA . PHE A 1 181 ? -15.656 -9.881 3.186 1.00 92.56 181 PHE A CA 1
ATOM 1412 C C . PHE A 1 181 ? -15.973 -11.361 3.000 1.00 92.56 181 PHE A C 1
ATOM 1414 O O . PHE A 1 181 ? -17.052 -11.848 3.358 1.00 92.56 181 PHE A O 1
ATOM 1421 N N . ARG A 1 182 ? -15.035 -12.067 2.369 1.00 89.94 182 ARG A N 1
ATOM 1422 C CA . ARG A 1 182 ? -15.077 -13.522 2.177 1.00 89.94 182 ARG A CA 1
ATOM 1423 C C . ARG A 1 182 ? -13.954 -14.219 2.941 1.00 89.94 182 ARG A C 1
ATOM 1425 O O . ARG A 1 182 ? -14.123 -15.364 3.341 1.00 89.94 182 ARG A O 1
ATOM 1432 N N . GLU A 1 183 ? -12.829 -13.537 3.131 1.00 86.12 183 GLU A N 1
ATOM 1433 C CA . GLU A 1 183 ? -11.613 -14.057 3.747 1.00 86.12 183 GLU A CA 1
ATOM 1434 C C . GLU A 1 183 ? -11.532 -13.636 5.220 1.00 86.12 183 GLU A C 1
ATOM 1436 O O . GLU A 1 183 ? -11.476 -12.445 5.525 1.00 86.12 183 GLU A O 1
ATOM 1441 N N . LEU A 1 184 ? -11.506 -14.608 6.138 1.00 87.69 184 LEU A N 1
ATOM 1442 C CA . LEU A 1 184 ? -11.387 -14.348 7.581 1.00 87.69 184 LEU A CA 1
ATOM 1443 C C . LEU A 1 184 ? -10.047 -13.692 7.957 1.00 87.69 184 LEU A C 1
ATOM 1445 O O . LEU A 1 184 ? -10.001 -12.891 8.885 1.00 87.69 184 LEU A O 1
ATOM 1449 N N . SER A 1 185 ? -8.988 -13.949 7.188 1.00 86.50 185 SER A N 1
ATOM 1450 C CA . SER A 1 185 ? -7.659 -13.355 7.381 1.00 86.50 185 SER A CA 1
ATOM 1451 C C . SER A 1 185 ? -7.673 -11.820 7.343 1.00 86.50 185 SER A C 1
ATOM 1453 O O . SER A 1 185 ? -6.921 -11.174 8.071 1.00 86.50 185 SER A O 1
ATOM 1455 N N . LEU A 1 186 ? -8.560 -11.215 6.542 1.00 87.25 186 LEU A N 1
ATOM 1456 C CA . LEU A 1 186 ? -8.733 -9.760 6.508 1.00 87.25 186 LEU A CA 1
ATOM 1457 C C . LEU A 1 186 ? -9.345 -9.231 7.808 1.00 87.25 186 LEU A C 1
ATOM 1459 O O . LEU A 1 186 ? -8.963 -8.156 8.261 1.00 87.25 186 LEU A O 1
ATOM 1463 N N . LEU A 1 187 ? -10.273 -9.981 8.416 1.00 88.69 187 LEU A N 1
ATOM 1464 C CA . LEU A 1 187 ? -10.858 -9.624 9.709 1.00 88.69 187 LEU A CA 1
ATOM 1465 C C . LEU A 1 187 ? -9.807 -9.690 10.82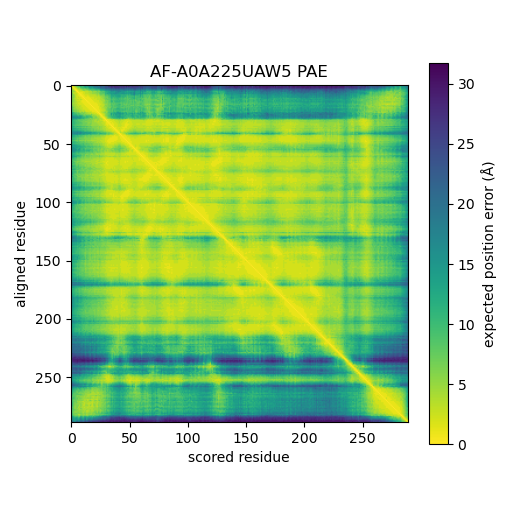7 1.00 88.69 187 LEU A C 1
ATOM 1467 O O . LEU A 1 187 ? -9.750 -8.798 11.671 1.00 88.69 187 LEU A O 1
ATOM 1471 N N . GLU A 1 188 ? -8.953 -10.715 10.813 1.00 87.56 188 GLU A N 1
ATOM 1472 C CA . GLU A 1 188 ? -7.833 -10.824 11.755 1.00 87.56 188 GLU A CA 1
ATOM 1473 C C . GLU A 1 188 ? -6.862 -9.646 11.638 1.00 87.56 188 GLU A C 1
ATOM 1475 O O . GLU A 1 188 ? -6.388 -9.136 12.650 1.00 87.56 188 GLU A O 1
ATOM 1480 N N . GLU A 1 189 ? -6.584 -9.185 10.418 1.00 87.12 189 GLU A N 1
ATOM 1481 C CA . GLU A 1 189 ? -5.670 -8.064 10.189 1.00 87.12 189 GLU A CA 1
ATOM 1482 C C . GLU A 1 189 ? -6.226 -6.728 10.697 1.00 87.12 189 GLU A C 1
ATOM 1484 O O . GLU A 1 189 ? -5.472 -5.901 11.206 1.00 87.12 189 GLU A O 1
ATOM 1489 N N . ILE A 1 190 ? -7.540 -6.505 10.601 1.00 89.12 190 ILE A N 1
ATOM 1490 C CA . ILE A 1 190 ? -8.163 -5.276 11.120 1.00 89.12 190 ILE A CA 1
ATOM 1491 C C . ILE A 1 190 ? -8.422 -5.331 12.629 1.00 89.12 190 ILE A C 1
ATOM 1493 O O . ILE A 1 190 ? -8.622 -4.283 13.243 1.00 89.12 190 ILE A O 1
ATOM 1497 N N . HIS A 1 191 ? -8.385 -6.519 13.242 1.00 89.38 191 HIS A N 1
ATOM 1498 C CA . HIS A 1 191 ? -8.696 -6.736 14.656 1.00 89.38 191 HIS A CA 1
ATOM 1499 C C . HIS A 1 191 ? -7.974 -5.780 15.631 1.00 89.38 191 HIS A C 1
ATOM 1501 O O . HIS A 1 191 ? -8.649 -5.264 16.523 1.00 89.38 191 HIS A O 1
ATOM 1507 N N . PRO A 1 192 ? -6.666 -5.465 15.490 1.00 88.69 192 PRO A N 1
ATOM 1508 C CA . PRO A 1 192 ? -6.000 -4.492 16.363 1.00 88.69 192 PRO A CA 1
ATOM 1509 C C . PRO A 1 192 ? -6.685 -3.124 16.382 1.00 88.69 192 PRO A C 1
ATOM 1511 O O . PRO A 1 192 ? -6.874 -2.538 17.444 1.00 88.69 192 PRO A O 1
ATOM 1514 N N . VAL A 1 193 ? -7.110 -2.642 15.213 1.00 90.31 193 VAL A N 1
ATOM 1515 C CA . VAL A 1 193 ? -7.795 -1.351 15.079 1.00 90.31 193 VAL A CA 1
ATOM 1516 C C . VAL A 1 193 ? -9.187 -1.425 15.705 1.00 90.31 193 VAL A C 1
ATOM 1518 O O . VAL A 1 193 ? -9.607 -0.489 16.378 1.00 90.31 193 VAL A O 1
ATOM 1521 N N . LEU A 1 194 ? -9.888 -2.555 15.558 1.00 92.19 194 LEU A N 1
ATOM 1522 C CA . LEU A 1 194 ? -11.196 -2.761 16.193 1.00 92.19 194 LEU A CA 1
ATOM 1523 C C . LEU A 1 194 ? -11.099 -2.738 17.723 1.00 92.19 194 LEU A C 1
ATOM 1525 O O . LEU A 1 194 ? -11.959 -2.161 18.387 1.00 92.19 194 LEU A O 1
ATOM 1529 N N . MET A 1 195 ? -10.040 -3.326 18.284 1.00 91.12 195 MET A N 1
ATOM 1530 C CA . MET A 1 195 ? -9.784 -3.289 19.725 1.00 91.12 195 MET A CA 1
ATOM 1531 C C . MET A 1 195 ? -9.514 -1.867 20.218 1.00 91.12 195 MET A C 1
ATOM 1533 O O . MET A 1 195 ? -10.086 -1.467 21.228 1.00 91.12 195 MET A O 1
ATOM 1537 N N . GLN A 1 196 ? -8.715 -1.089 19.482 1.00 91.81 196 GLN A N 1
ATOM 1538 C CA . GLN A 1 196 ? -8.470 0.322 19.799 1.00 91.81 196 GLN A CA 1
ATOM 1539 C C . GLN A 1 196 ? -9.761 1.147 19.758 1.00 91.81 196 GLN A C 1
ATOM 1541 O O . GLN A 1 196 ? -9.993 1.967 20.639 1.00 91.81 196 GLN A O 1
ATOM 1546 N N . ILE A 1 197 ? -10.626 0.917 18.767 1.00 93.38 197 ILE A N 1
ATOM 1547 C CA . ILE A 1 197 ? -11.927 1.596 18.678 1.00 93.38 197 ILE A CA 1
ATOM 1548 C C . ILE A 1 197 ? -12.794 1.262 19.888 1.00 93.38 197 ILE A C 1
ATOM 1550 O O . ILE A 1 197 ? -13.363 2.163 20.492 1.00 93.38 197 ILE A O 1
ATOM 1554 N N . LYS A 1 198 ? -12.857 -0.015 20.277 1.00 92.38 198 LYS A N 1
ATOM 1555 C CA . LYS A 1 198 ? -13.639 -0.456 21.437 1.00 92.38 198 LYS A CA 1
ATOM 1556 C C . LYS A 1 198 ? -13.129 0.125 22.760 1.00 92.38 198 LYS A C 1
ATOM 1558 O O . LYS A 1 198 ? -13.914 0.318 23.680 1.00 92.38 198 LYS A O 1
ATOM 1563 N N . GLU A 1 199 ? -11.828 0.380 22.866 1.00 93.12 199 GLU A N 1
ATOM 1564 C CA . GLU A 1 199 ? -11.226 1.044 24.026 1.00 93.12 199 GLU A CA 1
ATOM 1565 C C . GLU A 1 199 ? -11.587 2.536 24.087 1.00 93.12 199 GLU A C 1
ATOM 1567 O O . GLU A 1 199 ? -11.884 3.055 25.160 1.00 93.12 199 GLU A O 1
ATOM 1572 N N . ILE A 1 200 ? -11.604 3.212 22.935 1.00 92.62 200 ILE A N 1
ATOM 1573 C CA . ILE A 1 200 ? -11.931 4.641 22.815 1.00 92.62 200 ILE A CA 1
ATOM 1574 C C . ILE A 1 200 ? -13.431 4.908 22.976 1.00 92.62 200 ILE A C 1
ATOM 1576 O O . ILE A 1 200 ? -13.814 5.919 23.561 1.00 92.62 200 ILE A O 1
ATOM 1580 N N . ASP A 1 201 ? -14.274 4.026 22.440 1.00 93.31 201 ASP A N 1
ATOM 1581 C CA . ASP A 1 201 ? -15.731 4.164 22.416 1.00 93.31 201 ASP A CA 1
ATOM 1582 C C . ASP A 1 201 ? -16.429 2.886 22.928 1.00 93.31 201 ASP A C 1
ATOM 1584 O O . ASP A 1 201 ? -17.027 2.138 22.150 1.00 93.31 201 ASP A O 1
ATOM 1588 N N . PRO A 1 202 ? -16.370 2.602 24.247 1.00 91.69 202 PRO A N 1
ATOM 1589 C CA . PRO A 1 202 ? -16.947 1.382 24.822 1.00 91.69 202 PRO A CA 1
ATOM 1590 C C . PRO A 1 202 ? -18.476 1.305 24.725 1.00 91.69 202 PRO A C 1
ATOM 1592 O O . PRO A 1 202 ? -19.045 0.223 24.869 1.00 91.69 202 PRO A O 1
ATOM 1595 N N . HIS A 1 203 ? -19.133 2.453 24.544 1.00 91.62 203 HIS A N 1
ATOM 1596 C CA . HIS A 1 203 ? -20.588 2.587 24.473 1.00 91.62 203 HIS A CA 1
ATOM 1597 C C . HIS A 1 203 ? -21.116 2.685 23.033 1.00 91.62 203 HIS A C 1
ATOM 1599 O O . HIS A 1 203 ? -22.327 2.806 22.858 1.00 91.62 203 HIS A O 1
ATOM 1605 N N . GLU A 1 204 ? -20.237 2.593 22.027 1.00 91.69 204 GLU A N 1
ATOM 1606 C CA . GLU A 1 204 ? -20.582 2.660 20.598 1.00 91.69 204 GLU A CA 1
ATOM 1607 C C . GLU A 1 204 ? -21.353 3.949 20.226 1.00 91.69 204 GLU A C 1
ATOM 1609 O O . GLU A 1 204 ? -22.261 3.944 19.389 1.00 91.69 204 GLU A O 1
ATOM 1614 N N . GLU A 1 205 ? -21.014 5.080 20.858 1.00 92.62 205 GLU A N 1
ATOM 1615 C CA . GLU A 1 205 ? -21.660 6.379 20.615 1.00 92.62 205 GLU A CA 1
ATOM 1616 C C . GLU A 1 205 ? -21.215 7.022 19.292 1.00 92.62 205 GLU A C 1
ATOM 1618 O O . GLU A 1 205 ? -21.988 7.744 18.641 1.00 92.62 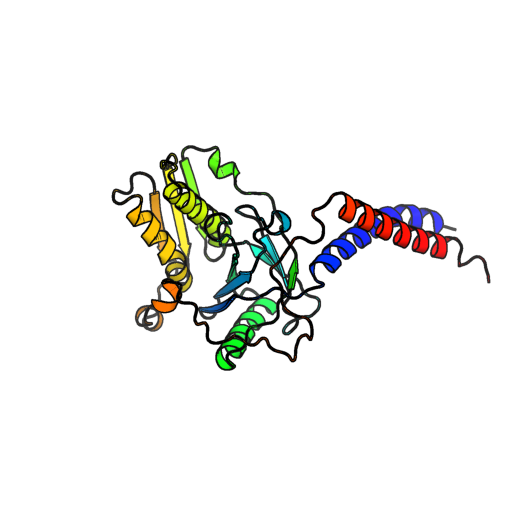205 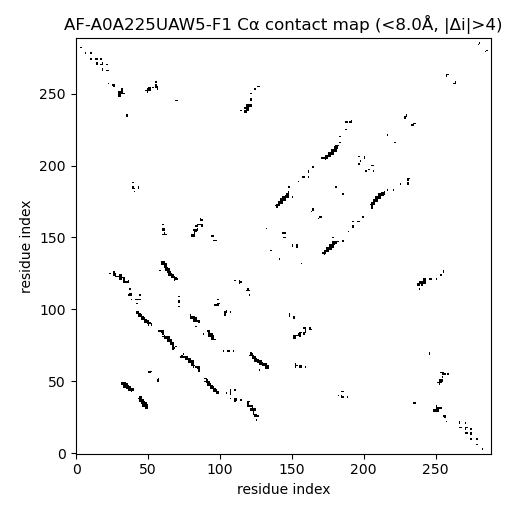GLU A O 1
ATOM 1623 N N . TYR A 1 206 ? -19.968 6.766 18.896 1.00 93.88 206 TYR A N 1
ATOM 1624 C CA . TYR A 1 206 ? -19.300 7.366 17.745 1.00 93.88 206 TYR A CA 1
ATOM 1625 C C . TYR A 1 206 ? -19.014 6.347 16.647 1.00 93.88 206 TYR A C 1
ATOM 1627 O O . TYR A 1 206 ? -19.139 6.697 15.477 1.00 93.88 206 TYR A O 1
ATOM 1635 N N . PHE A 1 207 ? -18.657 5.108 16.979 1.00 95.69 207 PHE A N 1
ATOM 1636 C CA . PHE A 1 207 ? -18.316 4.068 16.011 1.00 95.69 207 PHE A CA 1
ATOM 1637 C C . PHE A 1 207 ? -19.374 2.964 15.990 1.00 95.69 207 PHE A C 1
ATOM 1639 O O . PHE A 1 207 ? -19.572 2.250 16.965 1.00 95.69 207 PHE A O 1
ATOM 1646 N N . SER A 1 208 ? -20.007 2.766 14.835 1.00 95.69 208 SER A N 1
ATOM 1647 C CA . SER A 1 208 ? -20.917 1.647 14.580 1.00 95.69 208 SER A CA 1
ATOM 1648 C C . SER A 1 208 ? -20.302 0.712 13.542 1.00 95.69 208 SER A C 1
ATOM 1650 O O . SER A 1 208 ? -20.125 1.083 12.378 1.00 95.69 208 SER A O 1
ATOM 1652 N N . LEU A 1 209 ? -19.953 -0.505 13.963 1.00 95.25 209 LEU A N 1
ATOM 1653 C CA . LEU A 1 209 ? -19.227 -1.477 13.145 1.00 95.25 209 LEU A CA 1
ATOM 1654 C C . LEU A 1 209 ? -20.161 -2.609 12.693 1.00 95.25 209 LEU A C 1
ATOM 1656 O O . LEU A 1 209 ? -20.707 -3.347 13.509 1.00 95.25 209 LEU A O 1
ATOM 1660 N N . HIS A 1 210 ? -20.315 -2.785 11.383 1.00 95.38 210 HIS A N 1
ATOM 1661 C CA . HIS A 1 210 ? -21.151 -3.817 10.774 1.00 95.38 210 HIS A CA 1
ATOM 1662 C C . HIS A 1 210 ? -20.312 -4.721 9.874 1.00 95.38 210 HIS A C 1
ATOM 1664 O O . HIS A 1 210 ? -19.782 -4.291 8.850 1.00 95.38 210 HIS A O 1
ATOM 1670 N N . PHE A 1 211 ? -20.237 -6.002 10.228 1.00 94.94 211 PHE A N 1
ATOM 1671 C CA . PHE A 1 211 ? -19.472 -7.005 9.493 1.00 94.94 211 PHE A CA 1
ATOM 1672 C C . PHE A 1 211 ? -20.407 -7.990 8.798 1.00 94.94 211 PHE A C 1
ATOM 1674 O O . PHE A 1 211 ? -21.364 -8.480 9.390 1.00 94.94 211 PHE A O 1
ATOM 1681 N N . SER A 1 212 ? -20.138 -8.290 7.530 1.00 94.56 212 SER A N 1
ATOM 1682 C CA . SER A 1 212 ? -20.921 -9.235 6.729 1.00 94.56 212 SER A CA 1
ATOM 1683 C C . SER A 1 212 ? -20.007 -10.255 6.061 1.00 94.56 212 SER A C 1
ATOM 1685 O O . SER A 1 212 ? -19.397 -9.977 5.025 1.00 94.56 212 SER A O 1
ATOM 1687 N N . LEU A 1 213 ? -19.936 -11.453 6.642 1.00 92.88 213 LEU A N 1
ATOM 1688 C CA . LEU A 1 213 ? -19.223 -12.583 6.055 1.00 92.88 213 LEU A CA 1
ATOM 1689 C C . LEU A 1 213 ? -20.095 -13.232 4.972 1.00 92.88 213 LEU A C 1
ATOM 1691 O O . LEU A 1 213 ? -21.143 -13.803 5.258 1.00 92.88 213 LEU A O 1
ATOM 1695 N N . THR A 1 214 ? -19.663 -13.136 3.716 1.00 91.50 214 THR A N 1
ATOM 1696 C CA . THR A 1 214 ? -20.463 -13.559 2.544 1.00 91.50 214 THR A CA 1
ATOM 1697 C C . THR A 1 214 ? -20.134 -14.960 2.034 1.00 91.50 214 THR A C 1
ATOM 1699 O O . THR A 1 214 ? -20.768 -15.445 1.097 1.00 91.50 214 THR A O 1
ATOM 1702 N N . ARG A 1 215 ? -19.152 -15.630 2.642 1.00 87.25 215 ARG A N 1
ATOM 1703 C CA . ARG A 1 215 ? -18.766 -17.011 2.340 1.00 87.25 215 ARG A CA 1
ATOM 1704 C C . ARG A 1 215 ? -18.843 -17.831 3.619 1.00 87.25 215 ARG A C 1
ATOM 1706 O O . ARG A 1 215 ? -18.284 -17.427 4.630 1.00 87.25 215 ARG A O 1
ATOM 1713 N N . VAL A 1 216 ? -19.498 -18.990 3.561 1.00 87.12 216 VAL A N 1
ATOM 1714 C CA . VAL A 1 216 ? -19.505 -19.926 4.692 1.00 87.12 216 VAL A CA 1
ATOM 1715 C C . VAL A 1 216 ? -18.067 -20.419 4.917 1.00 87.12 216 VAL A C 1
ATOM 1717 O O . VAL A 1 216 ? -17.479 -20.970 3.980 1.00 87.12 216 VAL A O 1
ATOM 1720 N N . PRO A 1 217 ? -17.479 -20.200 6.106 1.00 84.00 217 PRO A N 1
ATOM 1721 C CA . PRO A 1 217 ? -16.123 -20.643 6.393 1.00 84.00 217 PRO A CA 1
ATOM 1722 C C . PRO A 1 217 ? -16.087 -22.168 6.520 1.00 84.00 217 PRO A C 1
ATOM 1724 O O . PRO A 1 217 ? -17.027 -22.789 7.024 1.00 84.00 217 PRO A O 1
ATOM 1727 N N . THR A 1 218 ? -15.010 -22.790 6.045 1.00 86.25 218 THR A N 1
ATOM 1728 C CA . THR A 1 218 ? -14.787 -24.225 6.264 1.00 86.25 218 THR A CA 1
ATOM 1729 C C . THR A 1 218 ? -14.371 -24.469 7.715 1.00 86.25 218 THR A C 1
ATOM 1731 O O . THR A 1 218 ? -13.860 -23.567 8.378 1.00 86.25 218 THR A O 1
ATOM 1734 N N . LYS A 1 219 ? -14.573 -25.692 8.224 1.00 84.44 219 LYS A N 1
ATOM 1735 C CA . LYS A 1 219 ? -14.174 -26.049 9.599 1.00 84.44 219 LYS A CA 1
ATOM 1736 C C . LYS A 1 219 ? -12.682 -25.812 9.841 1.00 84.44 219 LYS A C 1
ATOM 1738 O O . LYS A 1 219 ? -12.321 -25.191 10.826 1.00 84.44 219 LYS A O 1
ATOM 1743 N N . GLU A 1 220 ? -11.851 -26.176 8.869 1.00 82.50 220 GLU A N 1
ATOM 1744 C CA . GLU A 1 220 ? -10.401 -25.946 8.889 1.00 82.50 220 GLU A CA 1
ATOM 1745 C C . GLU A 1 220 ? -10.031 -24.471 9.110 1.00 82.50 220 GLU A C 1
ATOM 1747 O O . GLU A 1 220 ? -9.110 -24.181 9.863 1.00 82.50 220 GLU A O 1
ATOM 1752 N N . MET A 1 221 ? -10.768 -23.536 8.496 1.00 79.38 221 MET A N 1
ATOM 1753 C CA . MET A 1 221 ? -10.529 -22.099 8.678 1.00 79.38 221 MET A CA 1
ATOM 1754 C C . MET A 1 221 ? -10.937 -21.607 10.070 1.00 79.38 221 MET A C 1
ATOM 1756 O O . MET A 1 221 ? -10.352 -20.653 10.566 1.00 79.38 221 MET A O 1
ATOM 1760 N N . LEU A 1 222 ? -11.956 -22.215 10.681 1.00 82.62 222 LEU A N 1
ATOM 1761 C CA . LEU A 1 222 ? -12.409 -21.861 12.030 1.00 82.62 222 LEU A CA 1
ATOM 1762 C C . LEU A 1 222 ? -11.512 -22.460 13.117 1.00 82.62 222 LEU A C 1
ATOM 1764 O O . LEU A 1 222 ? -11.362 -21.863 14.179 1.00 82.62 222 LEU A O 1
ATOM 1768 N N . ASP A 1 223 ? -10.930 -23.626 12.842 1.00 83.25 223 ASP A N 1
ATOM 1769 C CA . ASP A 1 223 ? -10.036 -24.336 13.756 1.00 83.25 223 ASP A CA 1
ATOM 1770 C C . ASP A 1 223 ? -8.591 -23.806 13.689 1.00 83.25 223 ASP A C 1
ATOM 1772 O O . ASP A 1 223 ? -7.763 -24.144 14.539 1.00 83.25 223 ASP A O 1
ATOM 1776 N N . GLN A 1 224 ? -8.271 -22.965 12.697 1.00 79.94 224 GLN A N 1
ATOM 1777 C CA . GLN A 1 224 ? -6.959 -22.345 12.574 1.00 79.94 224 GLN A CA 1
ATOM 1778 C C . GLN A 1 224 ? -6.713 -21.394 13.762 1.00 79.94 224 GLN A C 1
ATOM 1780 O O . GLN A 1 224 ? -7.515 -20.491 14.015 1.00 79.94 224 GLN A O 1
ATOM 1785 N N . PRO A 1 225 ? -5.612 -21.566 14.515 1.00 77.25 225 PRO A N 1
ATOM 1786 C CA . PRO A 1 225 ? -5.322 -20.695 15.640 1.00 77.25 225 PRO A CA 1
ATOM 1787 C C . PRO A 1 225 ? -5.004 -19.284 15.146 1.00 77.25 225 PRO A C 1
ATOM 1789 O O . PRO A 1 225 ? -4.188 -19.095 14.244 1.00 77.25 225 PRO A O 1
ATOM 1792 N N . ILE A 1 226 ? -5.614 -18.293 15.793 1.00 77.94 226 ILE A N 1
ATOM 1793 C CA . ILE A 1 226 ? -5.315 -16.883 15.550 1.00 77.94 226 ILE A CA 1
ATOM 1794 C C . ILE A 1 226 ? -3.864 -16.616 15.957 1.00 77.94 226 ILE A C 1
ATOM 1796 O O . ILE A 1 226 ? -3.495 -16.794 17.124 1.00 77.94 226 ILE A O 1
ATOM 1800 N N . ASP A 1 227 ? -3.061 -16.129 15.016 1.00 75.50 227 ASP A N 1
ATOM 1801 C CA . ASP A 1 227 ? -1.680 -15.720 15.262 1.00 75.50 227 ASP A CA 1
ATOM 1802 C C . ASP A 1 227 ? -1.637 -14.394 16.040 1.00 75.50 227 ASP A C 1
ATOM 1804 O O . ASP A 1 227 ? -1.556 -13.290 15.492 1.00 75.50 227 ASP A O 1
ATOM 1808 N N . ARG A 1 228 ? -1.741 -14.506 17.366 1.00 73.00 228 ARG A N 1
ATOM 1809 C CA . ARG A 1 228 ? -1.762 -13.355 18.278 1.00 73.00 228 ARG A CA 1
ATOM 1810 C C . ARG A 1 228 ? -0.434 -12.604 18.312 1.00 73.00 228 ARG A C 1
ATOM 1812 O O . ARG A 1 228 ? -0.437 -11.413 18.620 1.00 73.00 228 ARG A O 1
ATOM 1819 N N . GLU A 1 229 ? 0.688 -13.256 18.017 1.00 70.50 229 GLU A N 1
ATOM 1820 C CA . GLU A 1 229 ? 1.996 -12.592 18.014 1.00 70.50 229 GLU A CA 1
ATOM 1821 C C . GLU A 1 229 ? 2.096 -11.620 16.838 1.00 70.50 229 GLU A C 1
ATOM 1823 O O . GLU A 1 229 ? 2.395 -10.440 17.040 1.00 70.50 229 GLU A O 1
ATOM 1828 N N . ARG A 1 230 ? 1.683 -12.064 15.646 1.00 74.88 230 ARG A N 1
ATOM 1829 C CA . ARG A 1 230 ? 1.572 -11.214 14.454 1.00 74.88 230 ARG A CA 1
ATOM 1830 C C . ARG A 1 230 ? 0.623 -10.033 14.668 1.00 74.88 230 ARG A C 1
ATOM 1832 O O . ARG A 1 230 ? 0.953 -8.897 14.333 1.00 74.88 230 ARG A O 1
ATOM 1839 N N . ILE A 1 231 ? -0.546 -10.282 15.262 1.00 69.75 231 ILE A N 1
ATOM 1840 C CA . ILE A 1 231 ? -1.582 -9.261 15.512 1.00 69.75 231 ILE A CA 1
ATOM 1841 C C . ILE A 1 231 ? -1.129 -8.221 16.548 1.00 69.75 231 ILE A C 1
ATOM 1843 O O . ILE A 1 231 ? -1.476 -7.048 16.435 1.00 69.75 231 ILE A O 1
ATOM 1847 N N . THR A 1 232 ? -0.330 -8.616 17.544 1.00 61.94 232 THR A N 1
ATOM 1848 C CA . THR A 1 232 ? 0.188 -7.699 18.581 1.00 61.94 232 THR A CA 1
ATOM 1849 C C . THR A 1 232 ? 1.410 -6.896 18.132 1.00 61.94 232 THR A C 1
ATOM 1851 O O . THR A 1 232 ? 1.994 -6.164 18.930 1.00 61.94 232 THR A O 1
ATOM 1854 N N . GLY A 1 233 ? 1.799 -6.997 16.857 1.00 57.28 233 GLY A N 1
ATOM 1855 C CA . GLY A 1 233 ? 2.914 -6.233 16.303 1.00 57.28 233 GLY A CA 1
ATOM 1856 C C . GLY A 1 233 ? 4.284 -6.731 16.757 1.00 57.28 233 GLY A C 1
ATOM 1857 O O . GLY A 1 233 ? 5.284 -6.056 16.506 1.00 57.28 233 GLY A O 1
ATOM 1858 N N . LYS A 1 234 ? 4.368 -7.920 17.375 1.00 51.12 234 LYS A N 1
ATOM 1859 C CA . LYS A 1 234 ? 5.632 -8.654 17.435 1.00 51.12 234 LYS A CA 1
ATOM 1860 C C . LYS A 1 234 ? 5.898 -9.141 16.021 1.00 51.12 234 LYS A C 1
ATOM 1862 O O . LYS A 1 234 ? 5.433 -10.199 15.615 1.00 51.12 234 LYS A O 1
ATOM 1867 N N . THR A 1 235 ? 6.587 -8.305 15.247 1.00 51.84 235 THR A N 1
ATOM 1868 C CA . THR A 1 235 ? 7.092 -8.665 13.926 1.00 51.84 235 THR A CA 1
ATOM 1869 C C . THR A 1 235 ? 7.763 -10.027 14.072 1.00 51.84 235 THR A C 1
ATOM 1871 O O . THR A 1 235 ? 8.606 -10.175 14.962 1.00 51.84 235 THR A O 1
ATOM 1874 N N . GLU A 1 236 ? 7.423 -11.012 13.236 1.00 46.88 236 GLU A N 1
ATOM 1875 C CA . GLU A 1 236 ? 8.285 -12.180 13.021 1.00 46.88 236 GLU A CA 1
ATOM 1876 C C . GLU A 1 236 ? 9.599 -11.658 12.405 1.00 46.88 236 GLU A C 1
ATOM 1878 O O . GLU A 1 236 ? 9.870 -11.754 11.210 1.00 46.88 236 GLU A O 1
ATOM 1883 N N . ALA A 1 237 ? 10.415 -11.006 13.231 1.00 46.09 237 ALA A N 1
ATOM 1884 C CA . ALA A 1 237 ? 11.729 -1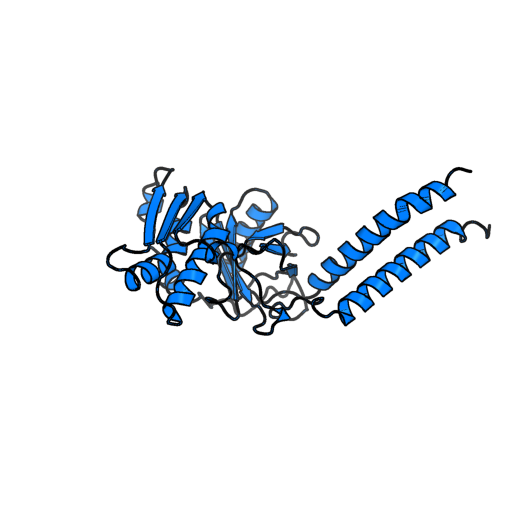0.495 12.920 1.00 46.09 237 ALA A CA 1
ATOM 1885 C C . ALA A 1 237 ? 12.686 -11.685 12.908 1.00 46.09 237 ALA A C 1
ATOM 1887 O O . ALA A 1 237 ? 13.497 -11.862 13.812 1.00 46.09 237 ALA A O 1
ATOM 1888 N N . LEU A 1 238 ? 12.566 -12.535 11.894 1.00 51.06 238 LEU A N 1
ATOM 1889 C CA . LEU A 1 238 ? 13.525 -13.611 11.646 1.00 51.06 238 LEU A CA 1
ATOM 1890 C C . LEU A 1 238 ? 14.413 -13.303 10.441 1.00 51.06 238 LEU A C 1
ATOM 1892 O O . LEU A 1 238 ? 15.596 -13.642 10.441 1.00 51.06 238 LEU A O 1
ATOM 1896 N N . ALA A 1 239 ? 13.899 -12.571 9.455 1.00 56.72 239 ALA A N 1
ATOM 1897 C CA . ALA A 1 239 ? 14.662 -12.207 8.275 1.00 56.72 239 ALA A CA 1
ATOM 1898 C C . ALA A 1 239 ? 15.305 -10.819 8.428 1.00 56.72 239 ALA A C 1
ATOM 1900 O O . ALA A 1 239 ? 14.675 -9.788 8.224 1.00 56.72 239 ALA A O 1
ATOM 1901 N N . THR A 1 240 ? 16.594 -10.780 8.763 1.00 61.88 240 THR A N 1
ATOM 1902 C CA . THR A 1 240 ? 17.420 -9.552 8.692 1.00 61.88 240 THR A CA 1
ATOM 1903 C C . THR A 1 240 ? 18.205 -9.447 7.385 1.00 61.88 240 THR A C 1
ATOM 1905 O O . THR A 1 240 ? 18.854 -8.435 7.117 1.00 61.88 240 THR A O 1
ATOM 1908 N N . LYS A 1 241 ? 18.163 -10.501 6.563 1.00 71.81 241 LYS A N 1
ATOM 1909 C CA . LYS A 1 241 ? 18.927 -10.620 5.323 1.00 71.81 241 LYS A CA 1
ATOM 1910 C C . LYS A 1 241 ? 17.995 -10.497 4.126 1.00 71.81 241 LYS A C 1
ATOM 1912 O O . LYS A 1 241 ? 16.983 -11.182 4.052 1.00 71.81 241 LYS A O 1
ATOM 1917 N N . TYR A 1 242 ? 18.366 -9.636 3.190 1.00 76.25 242 TYR A N 1
ATOM 1918 C CA . TYR A 1 242 ? 17.717 -9.546 1.886 1.00 76.25 242 TYR A CA 1
ATOM 1919 C C . TYR A 1 242 ? 18.231 -10.649 0.963 1.00 76.25 242 TYR A C 1
ATOM 1921 O O . TYR A 1 242 ? 19.372 -11.096 1.122 1.00 76.25 242 TYR A O 1
ATOM 1929 N N . ASP A 1 243 ? 17.427 -11.047 -0.025 1.00 69.19 243 ASP A N 1
ATOM 1930 C CA . ASP A 1 243 ? 17.917 -11.910 -1.102 1.00 69.19 243 ASP A CA 1
ATOM 1931 C C . ASP A 1 243 ? 18.996 -11.182 -1.926 1.00 69.19 243 ASP A C 1
ATOM 1933 O O . ASP A 1 243 ? 18.726 -10.370 -2.817 1.00 69.19 243 ASP A O 1
ATOM 1937 N N . SER A 1 244 ? 20.255 -11.477 -1.603 1.00 63.69 244 SER A N 1
ATOM 1938 C CA . SER A 1 244 ? 21.435 -10.872 -2.219 1.00 63.69 244 SER A CA 1
ATOM 1939 C C . SER A 1 244 ? 21.631 -11.271 -3.681 1.00 63.69 244 SER A C 1
ATOM 1941 O O . SER A 1 244 ? 22.439 -10.647 -4.371 1.00 63.69 244 SER A O 1
ATOM 1943 N N . LYS A 1 245 ? 20.893 -12.268 -4.190 1.00 67.19 245 LYS A N 1
ATOM 1944 C CA . LYS A 1 245 ? 20.938 -12.656 -5.608 1.00 67.19 245 LYS A CA 1
ATOM 1945 C C . LYS A 1 245 ? 20.260 -11.626 -6.512 1.00 67.19 245 LYS A C 1
ATOM 1947 O O . LYS A 1 245 ? 20.575 -11.567 -7.699 1.00 67.19 245 LYS A O 1
ATOM 1952 N N . VAL A 1 246 ? 19.343 -10.820 -5.969 1.00 69.31 246 VAL A N 1
ATOM 1953 C CA . VAL A 1 246 ? 18.477 -9.932 -6.760 1.00 69.31 246 VAL A CA 1
ATOM 1954 C C . VAL A 1 246 ? 19.081 -8.538 -6.951 1.00 69.31 246 VAL A C 1
ATOM 1956 O O . VAL A 1 246 ? 18.931 -7.953 -8.024 1.00 69.31 246 VAL A O 1
ATOM 1959 N N . THR A 1 247 ? 19.780 -7.981 -5.956 1.00 68.31 247 THR A N 1
ATOM 1960 C CA . THR A 1 247 ? 20.405 -6.653 -6.083 1.00 68.31 247 THR A CA 1
ATOM 1961 C C . THR A 1 247 ? 21.626 -6.485 -5.181 1.00 68.31 247 THR A C 1
ATOM 1963 O O . THR A 1 247 ? 21.658 -6.979 -4.058 1.00 68.31 247 THR A O 1
ATOM 1966 N N . SER A 1 248 ? 22.619 -5.729 -5.658 1.00 68.12 248 SER A N 1
ATOM 1967 C CA . SER A 1 248 ? 23.787 -5.305 -4.872 1.00 68.12 248 SER A CA 1
ATOM 1968 C C . SER A 1 248 ? 23.578 -3.969 -4.149 1.00 68.12 248 SER A C 1
ATOM 1970 O O . SER A 1 248 ? 24.437 -3.536 -3.380 1.00 68.12 248 SER A O 1
ATOM 1972 N N . ARG A 1 249 ? 22.455 -3.279 -4.402 1.00 78.75 249 ARG A N 1
ATOM 1973 C CA . ARG A 1 249 ? 22.152 -1.969 -3.806 1.00 78.75 249 ARG A CA 1
ATOM 1974 C C . ARG A 1 249 ? 21.587 -2.130 -2.399 1.00 78.75 249 ARG A C 1
ATOM 1976 O O . ARG A 1 249 ? 20.740 -2.983 -2.164 1.00 78.75 249 ARG A O 1
ATOM 1983 N N . THR A 1 250 ? 22.006 -1.258 -1.484 1.00 82.06 250 THR A N 1
ATOM 1984 C CA . THR A 1 250 ? 21.483 -1.246 -0.114 1.00 82.06 250 THR A CA 1
ATOM 1985 C C . THR A 1 250 ? 20.040 -0.724 -0.083 1.00 82.06 250 THR A C 1
ATOM 1987 O O . THR A 1 250 ? 19.793 0.374 -0.595 1.00 82.06 250 THR A O 1
ATOM 1990 N N . PRO A 1 251 ? 19.085 -1.476 0.501 1.00 85.25 251 PRO A N 1
ATOM 1991 C CA . PRO A 1 251 ? 17.716 -1.006 0.697 1.00 85.25 251 PRO A CA 1
ATOM 1992 C C . PRO A 1 251 ? 17.660 0.240 1.581 1.00 85.25 251 PRO A C 1
ATOM 1994 O O . PRO A 1 251 ? 18.403 0.355 2.558 1.00 85.25 251 PRO A O 1
ATOM 1997 N N . ARG A 1 252 ? 16.785 1.188 1.237 1.00 88.06 252 ARG A N 1
ATOM 1998 C CA . ARG A 1 252 ? 16.616 2.456 1.968 1.00 88.06 252 ARG A CA 1
ATOM 1999 C C . ARG A 1 252 ? 15.149 2.730 2.266 1.00 88.06 252 ARG A C 1
ATOM 2001 O O . ARG A 1 252 ? 14.264 2.234 1.574 1.00 88.06 252 ARG A O 1
ATOM 2008 N N . SER A 1 253 ? 14.886 3.536 3.291 1.00 89.19 253 SER A N 1
ATOM 2009 C CA . SER A 1 253 ? 13.543 4.072 3.517 1.00 89.19 253 SER A CA 1
ATOM 2010 C C . SER A 1 253 ? 13.138 4.956 2.347 1.00 89.19 253 SER A C 1
ATOM 2012 O O . SER A 1 253 ? 13.940 5.758 1.865 1.00 89.19 253 SER A O 1
ATOM 2014 N N . PHE A 1 254 ? 11.895 4.826 1.900 1.00 88.56 254 PHE A N 1
ATOM 2015 C CA . PHE A 1 254 ? 11.435 5.572 0.742 1.00 88.56 254 PHE A CA 1
ATOM 2016 C C . PHE A 1 254 ? 11.334 7.070 1.006 1.00 88.56 254 PHE A C 1
ATOM 2018 O O . PHE A 1 254 ? 10.796 7.521 2.021 1.00 88.56 254 PHE A O 1
ATOM 2025 N N . THR A 1 255 ? 11.820 7.831 0.037 1.00 84.25 255 THR A N 1
ATOM 2026 C CA . THR A 1 255 ? 11.679 9.279 -0.068 1.00 84.25 255 THR A CA 1
ATOM 2027 C C . THR A 1 255 ? 11.282 9.583 -1.493 1.00 84.25 255 THR A C 1
ATOM 2029 O O . THR A 1 255 ? 11.973 9.124 -2.401 1.00 84.25 255 THR A O 1
ATOM 2032 N N . GLU A 1 256 ? 10.246 10.392 -1.689 1.00 79.94 256 GLU A N 1
ATOM 2033 C CA . GLU A 1 256 ? 9.880 10.910 -3.003 1.00 79.94 256 GLU A CA 1
ATOM 2034 C C . GLU A 1 256 ? 11.078 11.690 -3.597 1.00 79.94 256 GLU A C 1
ATOM 2036 O O . GLU A 1 256 ? 11.399 12.786 -3.117 1.00 79.94 256 GLU A O 1
ATOM 2041 N N . PRO A 1 257 ? 11.767 11.164 -4.630 1.00 64.25 257 PRO A N 1
ATOM 2042 C CA . PRO A 1 257 ? 13.026 11.734 -5.130 1.00 64.25 257 PRO A CA 1
ATOM 2043 C C . PRO A 1 257 ? 12.859 13.110 -5.787 1.00 64.25 257 PRO A C 1
ATOM 2045 O O . PRO A 1 257 ? 13.819 13.871 -5.926 1.00 64.25 257 PRO A O 1
ATOM 2048 N N . LEU A 1 258 ? 11.633 13.440 -6.205 1.00 67.19 258 LEU A N 1
ATOM 2049 C CA . LEU A 1 258 ? 11.324 14.580 -7.067 1.00 67.19 258 LEU A CA 1
ATOM 2050 C C . LEU A 1 258 ? 10.430 15.628 -6.411 1.00 67.19 258 LEU A C 1
ATOM 2052 O O . LEU A 1 258 ? 9.785 16.409 -7.105 1.00 67.19 258 LEU A O 1
ATOM 2056 N N . ARG A 1 259 ? 10.413 15.716 -5.080 1.00 67.94 259 ARG A N 1
ATOM 2057 C CA . ARG A 1 259 ? 9.544 16.679 -4.389 1.00 67.94 259 ARG A CA 1
ATOM 2058 C C . ARG A 1 259 ? 9.951 18.143 -4.602 1.00 67.94 259 ARG A C 1
ATOM 2060 O O . ARG A 1 259 ? 9.082 19.010 -4.706 1.00 67.94 259 ARG A O 1
ATOM 2067 N N . THR A 1 260 ? 11.251 18.449 -4.666 1.00 71.88 260 THR A N 1
ATOM 2068 C CA . THR A 1 260 ? 11.731 19.842 -4.716 1.00 71.88 260 THR A CA 1
ATOM 2069 C C . THR A 1 260 ? 11.503 20.487 -6.084 1.00 71.88 260 THR A C 1
ATOM 2071 O O . THR A 1 260 ? 11.681 19.868 -7.133 1.00 71.88 260 THR A O 1
ATOM 2074 N N . ARG A 1 261 ? 11.148 21.781 -6.086 1.00 74.31 261 ARG A N 1
ATOM 2075 C CA . ARG A 1 261 ? 10.939 22.559 -7.322 1.00 74.31 261 ARG A CA 1
ATOM 2076 C C . ARG A 1 261 ? 12.185 22.559 -8.211 1.00 74.31 261 ARG A C 1
ATOM 2078 O O . ARG A 1 261 ? 12.059 22.472 -9.425 1.00 74.31 261 ARG A O 1
ATOM 2085 N N . THR A 1 262 ? 13.373 22.609 -7.611 1.00 78.25 262 THR A N 1
ATOM 2086 C CA . THR A 1 262 ? 14.658 22.563 -8.319 1.00 78.25 262 THR A CA 1
ATOM 2087 C C . THR A 1 262 ? 14.888 21.223 -9.009 1.00 78.25 262 THR A C 1
ATOM 2089 O O . THR A 1 262 ? 15.189 21.213 -10.198 1.00 78.25 262 THR A O 1
ATOM 2092 N N . SER A 1 263 ? 14.669 20.100 -8.317 1.00 75.25 263 SER A N 1
ATOM 2093 C CA . SER A 1 263 ? 14.814 18.761 -8.904 1.00 75.25 263 SER A CA 1
ATOM 2094 C C . SER A 1 263 ? 13.838 18.544 -10.066 1.00 75.25 263 SER A C 1
ATOM 2096 O O . SER A 1 263 ? 14.232 18.078 -11.135 1.00 75.25 263 SER A O 1
ATOM 2098 N N . LYS A 1 264 ? 12.587 19.012 -9.920 1.00 78.31 264 LYS A N 1
ATOM 2099 C CA . LYS A 1 264 ? 11.594 19.012 -11.007 1.00 78.31 264 LYS A CA 1
ATOM 2100 C C . LYS A 1 264 ? 12.061 19.827 -12.213 1.00 78.31 264 LYS A C 1
ATOM 2102 O O . LYS A 1 264 ? 12.011 19.328 -13.330 1.00 78.31 264 LYS A O 1
ATOM 2107 N N . VAL A 1 265 ? 12.543 21.054 -12.004 1.00 84.00 265 VAL A N 1
ATOM 2108 C CA . VAL A 1 265 ? 13.036 21.918 -13.094 1.00 84.00 265 VAL A CA 1
ATOM 2109 C C . VAL A 1 265 ? 14.221 21.280 -13.817 1.00 84.00 265 VAL A C 1
ATOM 2111 O O . VAL A 1 265 ? 14.239 21.279 -15.045 1.00 84.00 265 VAL A O 1
ATOM 2114 N N . VAL A 1 266 ? 15.171 20.694 -13.085 1.00 84.94 266 VAL A N 1
ATOM 2115 C CA . VAL A 1 266 ? 16.320 19.992 -13.678 1.00 84.94 266 VAL A CA 1
ATOM 2116 C C . VAL A 1 266 ? 15.855 18.796 -14.508 1.00 84.94 266 VAL A C 1
ATOM 2118 O O . VAL A 1 266 ? 16.263 18.664 -15.658 1.00 84.94 266 VAL A O 1
ATOM 2121 N N . MET A 1 267 ? 14.957 17.964 -13.977 1.00 82.25 267 MET A N 1
ATOM 2122 C CA . MET A 1 267 ? 14.431 16.798 -14.695 1.00 82.25 267 MET A CA 1
ATOM 2123 C C . MET A 1 267 ? 13.625 17.172 -15.936 1.00 82.25 267 MET A C 1
ATOM 2125 O O . MET A 1 267 ? 13.809 16.566 -16.995 1.00 82.25 267 MET A O 1
ATOM 2129 N N . PHE A 1 268 ? 12.753 18.176 -15.834 1.00 84.38 268 PHE A N 1
ATOM 2130 C CA . PHE A 1 268 ? 11.989 18.672 -16.975 1.00 84.38 268 PHE A CA 1
ATOM 2131 C C . PHE A 1 268 ? 12.906 19.291 -18.027 1.00 84.38 268 PHE A C 1
ATOM 2133 O O . PHE A 1 268 ? 12.754 18.987 -19.207 1.00 84.38 268 PHE A O 1
ATOM 2140 N N . GLY A 1 269 ? 13.892 20.089 -17.611 1.00 85.38 269 GLY A N 1
ATOM 2141 C CA . GLY A 1 269 ? 14.887 20.680 -18.503 1.00 85.38 269 GLY A CA 1
ATOM 2142 C C . GLY A 1 269 ? 15.724 19.624 -19.224 1.00 85.38 269 GLY A C 1
ATOM 2143 O O . GLY A 1 269 ? 15.872 19.690 -20.442 1.00 85.38 269 GLY A O 1
ATOM 2144 N N . ALA A 1 270 ? 16.207 18.607 -18.506 1.00 86.12 270 ALA A N 1
ATOM 2145 C CA . ALA A 1 270 ? 16.971 17.505 -19.087 1.00 86.12 270 ALA A CA 1
ATOM 2146 C C . ALA A 1 270 ? 16.128 16.679 -20.071 1.00 86.12 270 ALA A C 1
ATOM 2148 O O . ALA A 1 270 ? 16.563 16.421 -21.192 1.00 86.12 270 ALA A O 1
ATOM 2149 N N . SER A 1 271 ? 14.897 16.321 -19.696 1.00 84.88 271 SER A N 1
ATOM 2150 C CA . SER A 1 271 ? 13.983 15.558 -20.562 1.00 84.88 271 SER A CA 1
ATOM 2151 C C . SER A 1 271 ? 13.583 16.350 -21.811 1.00 84.88 271 SER A C 1
ATOM 2153 O O . SER A 1 271 ? 13.514 15.791 -22.910 1.00 84.88 271 SER A O 1
ATOM 2155 N N . PHE A 1 272 ? 13.369 17.662 -21.664 1.00 85.94 272 PHE A N 1
ATOM 2156 C CA . PHE A 1 272 ? 13.128 18.579 -22.777 1.00 85.94 272 PHE A CA 1
ATOM 2157 C C . PHE A 1 272 ? 14.328 18.622 -23.724 1.00 85.94 272 PHE A C 1
ATOM 2159 O O . PHE A 1 272 ? 14.154 18.435 -24.926 1.00 85.94 272 PHE A O 1
ATOM 2166 N N . LEU A 1 273 ? 15.542 18.796 -23.192 1.00 88.06 273 LEU A N 1
ATOM 2167 C CA . LEU A 1 273 ? 16.771 18.846 -23.984 1.00 88.06 273 LEU A CA 1
ATOM 2168 C C . LEU A 1 273 ? 16.998 17.540 -24.755 1.00 88.06 273 LEU A C 1
ATOM 2170 O O . LEU A 1 273 ? 17.271 17.579 -25.950 1.00 88.06 273 LEU A O 1
ATOM 2174 N N . VAL A 1 274 ? 16.824 16.385 -24.106 1.00 86.62 274 VAL A N 1
ATOM 2175 C CA . VAL A 1 274 ? 16.946 15.066 -24.752 1.00 86.62 274 VAL A CA 1
ATOM 2176 C C . VAL A 1 274 ? 15.932 14.921 -25.883 1.00 86.62 274 VAL A C 1
ATOM 2178 O O . VAL A 1 274 ? 16.300 14.552 -26.998 1.00 86.62 274 VAL A O 1
ATOM 2181 N N . THR A 1 275 ? 14.665 15.256 -25.632 1.00 83.81 275 THR A N 1
ATOM 2182 C CA . THR A 1 275 ? 13.616 15.146 -26.656 1.00 83.81 275 THR A CA 1
ATOM 2183 C C . THR A 1 275 ? 13.871 16.114 -27.816 1.00 83.81 275 THR A C 1
ATOM 2185 O O . THR A 1 275 ? 13.698 15.747 -28.979 1.00 83.81 275 THR A O 1
ATOM 2188 N N . LEU A 1 276 ? 14.344 17.329 -27.523 1.00 85.62 276 LEU A N 1
ATOM 2189 C CA . LEU A 1 276 ? 14.724 18.320 -28.526 1.00 85.62 276 LEU A CA 1
ATOM 2190 C C . LEU A 1 276 ? 15.894 17.828 -29.386 1.00 85.62 276 LEU A C 1
ATOM 2192 O O . LEU A 1 276 ? 15.813 17.911 -30.609 1.00 85.62 276 LEU A O 1
ATOM 2196 N N . ILE A 1 277 ? 16.946 17.274 -28.774 1.00 86.75 277 ILE A N 1
ATOM 2197 C CA . ILE A 1 277 ? 18.103 16.710 -29.485 1.00 86.75 277 ILE A CA 1
ATOM 2198 C C . ILE A 1 277 ? 17.655 15.590 -30.424 1.00 86.75 277 ILE A C 1
ATOM 2200 O O . ILE A 1 277 ? 18.029 15.602 -31.594 1.00 86.75 277 ILE A O 1
ATOM 2204 N N . VAL A 1 278 ? 16.812 14.664 -29.956 1.00 84.56 278 VAL A N 1
ATOM 2205 C CA . VAL A 1 278 ? 16.278 13.577 -30.794 1.00 84.56 278 VAL A CA 1
ATOM 2206 C C . VAL A 1 278 ? 15.510 14.138 -31.991 1.00 84.56 278 VAL A C 1
ATOM 2208 O O . VAL A 1 278 ? 15.741 13.709 -33.119 1.00 84.56 278 VAL A O 1
ATOM 2211 N N . VAL A 1 279 ? 14.646 15.137 -31.791 1.00 83.19 279 VAL A N 1
ATOM 2212 C CA . VAL A 1 279 ? 13.898 15.746 -32.903 1.00 83.19 279 VAL A CA 1
ATOM 2213 C C . VAL A 1 279 ? 14.800 16.504 -33.871 1.00 83.19 279 VAL A C 1
ATOM 2215 O O . VAL A 1 279 ? 14.599 16.409 -35.082 1.00 83.19 279 VAL A O 1
ATOM 2218 N N . VAL A 1 280 ? 15.813 17.220 -33.380 1.00 84.31 280 VAL A N 1
ATOM 2219 C CA . VAL A 1 280 ? 16.799 17.900 -34.232 1.00 84.31 280 VAL A CA 1
ATOM 2220 C C . VAL A 1 280 ? 17.590 16.880 -35.052 1.00 84.31 280 VAL A C 1
ATOM 2222 O O . VAL A 1 280 ? 17.705 17.045 -36.266 1.00 84.31 280 VAL A O 1
ATOM 2225 N N . LEU A 1 281 ? 18.062 15.795 -34.436 1.00 84.56 281 LEU A N 1
ATOM 2226 C CA . LEU A 1 281 ? 18.770 14.716 -35.130 1.00 84.56 281 LEU A CA 1
ATOM 2227 C C . LEU A 1 281 ? 17.890 14.042 -36.186 1.00 84.56 281 LEU A C 1
ATOM 2229 O O . LEU A 1 281 ? 18.343 13.838 -37.306 1.00 84.56 281 LEU A O 1
ATOM 2233 N N . VAL A 1 282 ? 16.620 13.762 -35.893 1.00 82.19 282 VAL A N 1
ATOM 2234 C CA . VAL A 1 282 ? 15.698 13.164 -36.877 1.00 82.19 282 VAL A CA 1
ATOM 2235 C C . VAL A 1 282 ? 15.397 14.129 -38.030 1.00 82.19 282 VAL A C 1
ATOM 2237 O O . VAL A 1 282 ? 15.299 13.711 -39.182 1.00 82.19 282 VAL A O 1
ATOM 2240 N N . LYS A 1 283 ? 15.270 15.431 -37.749 1.00 79.69 283 LYS A N 1
ATOM 2241 C CA . LYS A 1 283 ? 14.930 16.445 -38.758 1.00 79.69 283 LYS A CA 1
ATOM 2242 C C . LYS A 1 283 ? 16.112 16.835 -39.653 1.00 79.69 283 LYS A C 1
ATOM 2244 O O . LYS A 1 283 ? 15.900 17.143 -40.826 1.00 79.69 283 LYS A O 1
ATOM 2249 N N . TYR A 1 284 ? 17.332 16.856 -39.115 1.00 79.75 284 TYR A N 1
ATOM 2250 C CA . TYR A 1 284 ? 18.522 17.364 -39.812 1.00 79.75 284 TYR A CA 1
ATOM 2251 C C . TYR A 1 284 ? 19.605 16.308 -40.070 1.00 79.75 284 TYR A C 1
ATOM 2253 O O . TYR A 1 284 ? 20.398 16.491 -40.986 1.00 79.75 284 TYR A O 1
ATOM 2261 N N . GLY A 1 285 ? 19.625 15.193 -39.338 1.00 68.56 285 GLY A N 1
ATOM 2262 C CA . GLY A 1 285 ? 20.625 14.128 -39.490 1.00 68.56 285 GLY A CA 1
ATOM 2263 C C . GLY A 1 285 ? 20.519 13.345 -40.800 1.00 68.56 285 GLY A C 1
ATOM 2264 O O . GLY A 1 285 ? 21.500 12.761 -41.236 1.00 68.56 285 GLY A O 1
ATOM 2265 N N . ASN A 1 286 ? 19.368 13.397 -41.477 1.00 59.34 286 ASN A N 1
ATOM 2266 C CA . ASN A 1 286 ? 19.160 12.747 -42.776 1.00 59.34 286 ASN A CA 1
ATOM 2267 C C . ASN A 1 286 ? 19.524 13.633 -43.986 1.00 59.34 286 ASN A C 1
ATOM 2269 O O . ASN A 1 286 ? 19.180 13.295 -45.113 1.00 59.34 286 ASN A O 1
ATOM 2273 N N . LYS A 1 287 ? 20.163 14.794 -43.769 1.00 56.44 287 LYS A N 1
ATOM 2274 C CA . LYS A 1 287 ? 20.614 15.705 -44.842 1.00 56.44 287 LYS A CA 1
ATOM 2275 C C . LYS A 1 287 ? 22.106 15.576 -45.185 1.00 56.44 287 LYS A C 1
ATOM 2277 O O . LYS A 1 287 ? 22.606 16.380 -45.964 1.00 56.44 287 LYS A O 1
ATOM 2282 N N . SER A 1 288 ? 22.792 14.583 -44.621 1.00 51.00 288 SER A N 1
ATOM 2283 C CA . SER A 1 288 ? 24.236 14.360 -44.785 1.00 51.00 288 SER A CA 1
ATOM 2284 C C . SER A 1 288 ? 24.548 12.995 -45.416 1.00 51.00 288 SER A C 1
ATOM 2286 O O . SER A 1 288 ? 25.440 12.294 -44.941 1.00 51.00 288 SER A O 1
ATOM 2288 N N . ALA A 1 289 ? 23.789 12.602 -46.443 1.00 39.78 289 ALA A N 1
ATOM 2289 C CA . ALA A 1 289 ? 24.072 11.460 -47.313 1.00 39.78 289 ALA A CA 1
ATOM 2290 C C . ALA A 1 289 ? 23.736 11.828 -48.762 1.00 39.78 289 ALA A C 1
ATOM 2292 O O . ALA A 1 289 ? 22.685 12.485 -48.956 1.00 39.78 289 ALA A O 1
#